Protein AF-A0A813IR83-F1 (afdb_monomer_lite)

InterPro domains:
  IPR021771 Triacylglycerol lipase, N-terminal [PF11815] (83-191)

Secondary structure (DSSP, 8-state):
-HHHHHHHHHHHHHHHHHHHHHHHHHHHHHHHHHHS-HHHHHHHHHHHHHHHHHHHHHHHHHHHHHHHHHHHHHHHHHHHHHHHHHHHHHHHHHT--SHHHHHHHHHHHHHHHTTHHHHH----TTS-HHHHHHHHHHHHHHHHTT-HHHHHHHHHHHHHS--TTTT-GGGTSS-SS---HHHHHHHHHHH-

pLDDT: mean 84.04, std 11.11, range [52.34, 95.94]

Foldseek 3Di:
DVVVVVVVVVVVVVVVVVVVVVVVVVVVVVVVCVVPVPVVVVVVVVVVVVVVVVVVVVVVVVVVVVVVVVVVVVVVVVVVVLVVVLVVLVVQLVPDPDPVSNQVSQVVNCVSVVVVVVQADQDDPQADSVVLVVLLVVLVVCVVVVPVVSLVVSVVVCVVPDNRRLPPPVQVVRGSDDGHPSSVSSVVSNVD

Sequence (192 aa):
MAATLATMRSAVLATLGSERLRRVLKLLLRRMFQIFAPDVFLRQLAALASMIALRQLLWYARRCLRSVFRSRLFLAVSLSDKARRKNELRDRRRRCTDYVSFQRVGEKLDKEEGLDQWKCDDDSPYFDGQRLRDRTQKYRDLMAAGDVEGCMYALRGELLRKHFGICNPALFDVCATGTKVVVEQYIATVCE

Organism: Polarella glacialis (NCBI:txid89957)

Structure (mmCIF, N/CA/C/O backbone):
data_AF-A0A813IR83-F1
#
_entry.id   AF-A0A813IR83-F1
#
loop_
_atom_site.group_PDB
_atom_site.id
_atom_site.type_symbol
_atom_site.label_atom_id
_atom_site.label_alt_id
_atom_site.label_comp_id
_atom_site.label_asym_id
_atom_site.label_entity_id
_atom_site.label_seq_id
_atom_site.pdbx_PDB_ins_code
_atom_site.Cartn_x
_atom_site.Cartn_y
_atom_site.Cartn_z
_atom_site.occupancy
_atom_site.B_iso_or_equiv
_atom_site.auth_seq_id
_atom_site.auth_comp_id
_atom_site.auth_asym_id
_atom_site.auth_atom_id
_atom_site.pdbx_PDB_model_num
ATOM 1 N N . MET A 1 1 ? 33.337 3.515 -120.856 1.00 52.34 1 MET A N 1
ATOM 2 C CA . MET A 1 1 ? 34.151 2.628 -119.985 1.00 52.34 1 MET A CA 1
ATOM 3 C C . MET A 1 1 ? 35.014 3.363 -118.945 1.00 52.34 1 MET A C 1
ATOM 5 O O . MET A 1 1 ? 35.505 2.706 -118.041 1.00 52.34 1 MET A O 1
ATOM 9 N N . ALA A 1 2 ? 35.184 4.695 -119.000 1.00 53.69 2 ALA A N 1
ATOM 10 C CA . ALA A 1 2 ? 36.021 5.425 -118.030 1.00 53.69 2 ALA A CA 1
ATOM 11 C C . ALA A 1 2 ? 35.316 5.748 -116.688 1.00 53.69 2 ALA A C 1
ATOM 13 O O . ALA A 1 2 ? 35.945 5.721 -115.634 1.00 53.69 2 ALA A O 1
ATOM 14 N N . ALA A 1 3 ? 33.999 5.993 -116.704 1.00 55.75 3 ALA A N 1
ATOM 15 C CA . ALA A 1 3 ? 33.227 6.366 -115.508 1.00 55.75 3 ALA A CA 1
ATOM 16 C C . ALA A 1 3 ? 33.026 5.212 -114.499 1.00 55.75 3 ALA A C 1
ATOM 18 O O . ALA A 1 3 ? 32.947 5.439 -113.291 1.00 55.75 3 ALA A O 1
ATOM 19 N N . THR A 1 4 ? 33.001 3.964 -114.976 1.00 56.81 4 THR A N 1
ATOM 20 C CA . THR A 1 4 ? 32.866 2.757 -114.142 1.00 56.81 4 THR A CA 1
ATOM 21 C C . THR A 1 4 ? 34.161 2.402 -113.403 1.00 56.81 4 THR A C 1
ATOM 23 O O . THR A 1 4 ? 34.119 1.918 -112.277 1.00 56.81 4 THR A O 1
ATOM 26 N N . LEU A 1 5 ? 35.329 2.706 -113.980 1.00 56.91 5 LEU A N 1
ATOM 27 C CA . LEU A 1 5 ? 36.627 2.482 -113.330 1.00 56.91 5 LEU A CA 1
ATOM 28 C C . LEU A 1 5 ? 36.902 3.486 -112.198 1.00 56.91 5 LEU A C 1
ATOM 30 O O . LEU A 1 5 ? 37.482 3.118 -111.178 1.00 56.91 5 LEU A O 1
ATOM 34 N N . ALA A 1 6 ? 36.458 4.739 -112.338 1.00 59.56 6 ALA A N 1
ATOM 35 C CA . ALA A 1 6 ? 36.634 5.767 -111.309 1.00 59.56 6 ALA A CA 1
ATOM 36 C C . ALA A 1 6 ? 35.770 5.510 -110.058 1.00 59.56 6 ALA A C 1
ATOM 38 O O . ALA A 1 6 ? 36.248 5.662 -108.933 1.00 59.56 6 ALA A O 1
ATOM 39 N N . THR A 1 7 ? 34.528 5.058 -110.252 1.00 60.22 7 THR A N 1
ATOM 40 C CA . THR A 1 7 ? 33.592 4.699 -109.170 1.00 60.22 7 THR A CA 1
ATOM 41 C C . THR A 1 7 ? 34.007 3.422 -108.438 1.00 60.22 7 THR A C 1
ATOM 43 O O . THR A 1 7 ? 33.916 3.349 -107.214 1.00 60.22 7 THR A O 1
ATOM 46 N N . MET A 1 8 ? 34.560 2.437 -109.148 1.00 55.97 8 MET A N 1
ATOM 47 C CA . MET A 1 8 ? 35.093 1.224 -108.521 1.00 55.97 8 MET A CA 1
ATOM 48 C C . MET A 1 8 ? 36.356 1.517 -107.689 1.00 55.97 8 MET A C 1
ATOM 50 O O . MET A 1 8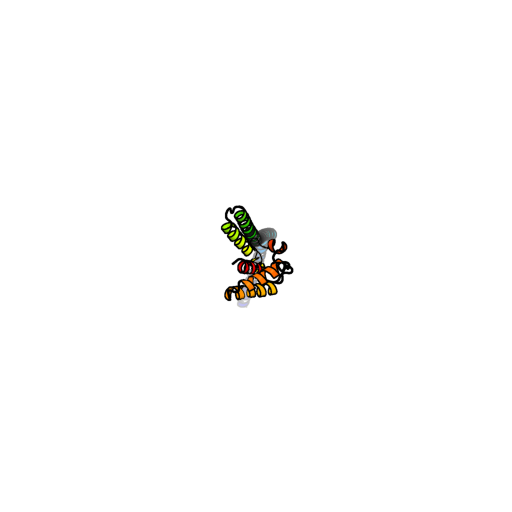 ? 36.539 0.969 -106.603 1.00 55.97 8 MET A O 1
ATOM 54 N N . ARG A 1 9 ? 37.207 2.443 -108.148 1.00 57.03 9 ARG A N 1
ATOM 55 C CA . ARG A 1 9 ? 38.440 2.840 -107.451 1.00 57.03 9 ARG A CA 1
ATOM 56 C C . ARG A 1 9 ? 38.167 3.655 -106.181 1.00 57.03 9 ARG A C 1
ATOM 58 O O . ARG A 1 9 ? 38.867 3.460 -105.188 1.00 57.03 9 ARG A O 1
ATOM 65 N N . SER A 1 10 ? 37.143 4.515 -106.172 1.00 58.81 10 SER A N 1
ATOM 66 C CA . SER A 1 10 ? 36.733 5.251 -104.965 1.00 58.81 10 SER A CA 1
ATOM 67 C C . SER A 1 10 ? 36.077 4.340 -103.919 1.00 58.81 10 SER A C 1
ATOM 69 O O . SER A 1 10 ? 36.375 4.473 -102.731 1.00 58.81 10 SER A O 1
ATOM 71 N N . ALA A 1 11 ? 35.278 3.355 -104.345 1.00 59.44 11 ALA A N 1
ATOM 72 C CA . ALA A 1 11 ? 34.691 2.352 -103.456 1.00 59.44 11 ALA A CA 1
ATOM 73 C C . ALA A 1 11 ? 35.761 1.471 -102.783 1.00 59.44 11 ALA A C 1
ATOM 75 O O . ALA A 1 11 ? 35.725 1.274 -101.570 1.00 59.44 11 ALA A O 1
ATOM 76 N N . VAL A 1 12 ? 36.767 1.018 -103.542 1.00 60.03 12 VAL A N 1
ATOM 77 C CA . VAL A 1 12 ? 37.885 0.207 -103.021 1.00 60.03 12 VAL A CA 1
ATOM 78 C C . VAL A 1 12 ? 38.759 0.998 -102.038 1.00 60.03 12 VAL A C 1
ATOM 80 O O . VAL A 1 12 ? 39.180 0.467 -101.007 1.00 60.03 12 VAL A O 1
ATOM 83 N N . LEU A 1 13 ? 39.008 2.285 -102.303 1.00 57.75 13 LEU A N 1
ATOM 84 C CA . LEU A 1 13 ? 39.754 3.155 -101.385 1.00 57.75 13 LEU A CA 1
ATOM 85 C C . LEU A 1 13 ? 38.990 3.403 -100.070 1.00 57.75 13 LEU A C 1
ATOM 87 O O . LEU A 1 13 ? 39.605 3.395 -99.000 1.00 57.75 13 LEU A O 1
ATOM 91 N N . ALA A 1 14 ? 37.660 3.538 -100.119 1.00 59.66 14 ALA A N 1
ATOM 92 C CA . ALA A 1 14 ? 36.816 3.682 -98.930 1.00 59.66 14 ALA A CA 1
ATOM 93 C C . ALA A 1 14 ? 36.776 2.398 -98.076 1.00 59.66 14 ALA A C 1
ATOM 95 O O . ALA A 1 14 ? 36.894 2.457 -96.846 1.00 59.66 14 ALA A O 1
ATOM 96 N N . THR A 1 15 ? 36.698 1.219 -98.708 1.00 60.44 15 THR A N 1
ATOM 97 C CA . THR A 1 15 ? 36.730 -0.065 -97.991 1.00 60.44 15 THR A CA 1
ATOM 98 C C . THR A 1 15 ? 38.094 -0.326 -97.348 1.00 60.44 15 THR A C 1
ATOM 100 O O . THR A 1 15 ? 38.142 -0.719 -96.179 1.00 60.44 15 THR A O 1
ATOM 103 N N . LEU A 1 16 ? 39.204 -0.020 -98.039 1.00 59.31 16 LEU A N 1
ATOM 104 C CA . LEU A 1 16 ? 40.563 -0.144 -97.487 1.00 59.31 16 LEU A CA 1
ATOM 105 C C . LEU A 1 16 ? 40.827 0.811 -96.308 1.00 59.31 16 LEU A C 1
ATOM 107 O O . LEU A 1 16 ? 41.521 0.435 -95.358 1.00 59.31 16 LEU A O 1
ATOM 111 N N . GLY A 1 17 ? 40.261 2.023 -96.336 1.00 67.19 17 GLY A N 1
ATOM 112 C CA . GLY A 1 17 ? 40.337 2.979 -95.227 1.00 67.19 17 GLY A CA 1
ATOM 113 C C . GLY A 1 17 ? 39.649 2.462 -93.959 1.00 67.19 17 GLY A C 1
ATOM 114 O O . GLY A 1 17 ? 40.235 2.499 -92.877 1.00 67.19 17 GLY A O 1
ATOM 115 N N . SER A 1 18 ? 38.449 1.887 -94.098 1.00 68.56 18 SER A N 1
ATOM 116 C CA . SER A 1 18 ? 37.678 1.326 -92.974 1.00 68.56 18 SER A CA 1
ATOM 117 C C . SER A 1 18 ? 38.349 0.109 -92.313 1.00 68.56 18 SER A C 1
ATOM 119 O O . SER A 1 18 ? 38.245 -0.102 -91.104 1.00 68.56 18 SER A O 1
ATOM 121 N N . GLU A 1 19 ? 39.056 -0.701 -93.103 1.00 73.12 19 GLU A N 1
ATOM 122 C CA . GLU A 1 19 ? 39.826 -1.870 -92.663 1.00 73.12 19 GLU A CA 1
ATOM 123 C C . GLU A 1 19 ? 41.073 -1.457 -91.870 1.00 73.12 19 GLU A C 1
ATOM 125 O O . GLU A 1 19 ? 41.326 -1.976 -90.778 1.00 73.12 19 GLU A O 1
ATO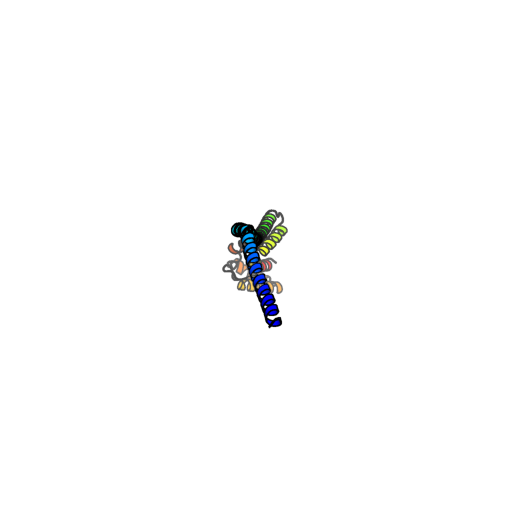M 130 N N . ARG A 1 20 ? 41.835 -0.477 -92.378 1.00 73.19 20 ARG A N 1
ATOM 131 C CA . ARG A 1 20 ? 43.007 0.072 -91.675 1.00 73.19 20 ARG A CA 1
ATOM 132 C C . ARG A 1 20 ? 42.613 0.757 -90.372 1.00 73.19 20 ARG A C 1
ATOM 134 O O . ARG A 1 20 ? 43.246 0.500 -89.350 1.00 73.19 20 ARG A O 1
ATOM 141 N N . LEU A 1 21 ? 41.546 1.558 -90.384 1.00 76.88 21 LEU A N 1
ATOM 142 C CA . LEU A 1 21 ? 41.062 2.252 -89.191 1.00 76.88 21 LEU A CA 1
ATOM 143 C C . LEU A 1 21 ? 40.641 1.255 -88.100 1.00 76.88 21 LEU A C 1
ATOM 145 O O . LEU A 1 21 ? 41.023 1.410 -86.944 1.00 76.88 21 LEU A O 1
ATOM 149 N N . ARG A 1 22 ? 39.950 0.167 -88.476 1.00 75.38 22 ARG A N 1
ATOM 150 C CA . ARG A 1 22 ? 39.589 -0.921 -87.551 1.00 75.38 22 ARG A CA 1
ATOM 151 C C . ARG A 1 22 ? 40.804 -1.639 -86.968 1.00 75.38 22 ARG A C 1
ATOM 153 O O . ARG A 1 22 ? 40.780 -1.987 -85.788 1.00 75.38 22 ARG A O 1
ATOM 160 N N . ARG A 1 23 ? 41.871 -1.857 -87.745 1.00 76.88 23 ARG A N 1
ATOM 161 C CA . ARG A 1 23 ? 43.114 -2.464 -87.229 1.00 76.88 23 ARG A CA 1
ATOM 162 C C . ARG A 1 23 ? 43.833 -1.542 -86.251 1.00 76.88 23 ARG A C 1
ATOM 164 O O . ARG A 1 23 ? 44.229 -2.003 -85.186 1.00 76.88 23 ARG A O 1
ATOM 171 N N . VAL A 1 24 ? 43.944 -0.253 -86.570 1.00 79.62 24 VAL A N 1
ATOM 172 C CA . VAL A 1 24 ? 44.559 0.743 -85.677 1.00 79.62 24 VAL A CA 1
ATOM 173 C C . VAL A 1 24 ? 43.749 0.886 -84.391 1.00 79.62 24 VAL A C 1
ATOM 175 O O . VAL A 1 24 ? 44.324 0.827 -83.310 1.00 79.62 24 VAL A O 1
ATOM 178 N N . LEU A 1 25 ? 42.419 0.961 -84.484 1.00 78.56 25 LEU A N 1
ATOM 179 C CA . LEU A 1 25 ? 41.535 1.025 -83.321 1.00 78.56 25 LEU A CA 1
ATOM 180 C C . LEU A 1 25 ? 41.696 -0.204 -82.414 1.00 78.56 25 LEU A C 1
ATOM 182 O O . LEU A 1 25 ? 41.825 -0.052 -81.205 1.00 78.56 25 LEU A O 1
ATOM 186 N N . LYS A 1 26 ? 41.753 -1.418 -82.981 1.00 77.06 26 LYS A N 1
ATOM 187 C CA . LYS A 1 26 ? 41.985 -2.656 -82.214 1.00 77.06 26 LYS A CA 1
ATOM 188 C C . LYS A 1 26 ? 43.361 -2.681 -81.546 1.00 77.06 26 LYS A C 1
ATOM 190 O O . LYS A 1 26 ? 43.471 -3.152 -80.418 1.00 77.06 26 LYS A O 1
ATOM 195 N N . LEU A 1 27 ? 44.402 -2.179 -82.212 1.00 77.88 27 LEU A N 1
ATOM 196 C CA . LEU A 1 27 ? 45.755 -2.092 -81.649 1.00 77.88 27 LEU A CA 1
ATOM 197 C C . LEU A 1 27 ? 45.843 -1.049 -80.529 1.00 77.88 27 LEU A C 1
ATOM 199 O O . LEU A 1 27 ? 46.453 -1.323 -79.496 1.00 77.88 27 LEU A O 1
ATOM 203 N N . LEU A 1 28 ? 45.198 0.106 -80.708 1.00 74.81 28 LEU A N 1
ATOM 204 C CA . LEU A 1 28 ? 45.084 1.141 -79.683 1.00 74.81 28 LEU A CA 1
ATOM 205 C C . LEU A 1 28 ? 44.281 0.641 -78.484 1.00 74.81 28 LEU A C 1
ATOM 207 O O . LEU A 1 28 ? 44.747 0.800 -77.362 1.00 74.81 28 LEU A O 1
ATOM 211 N N . LEU A 1 29 ? 43.151 -0.044 -78.703 1.00 74.38 29 LEU A N 1
ATOM 212 C CA . LEU A 1 29 ? 42.405 -0.706 -77.630 1.00 74.38 29 LEU A CA 1
ATOM 213 C C . LEU A 1 29 ? 43.297 -1.708 -76.895 1.00 74.38 29 LEU A C 1
ATOM 215 O O . LEU A 1 29 ? 43.411 -1.645 -75.679 1.00 74.38 29 LEU A O 1
ATOM 219 N N . ARG A 1 30 ? 43.976 -2.606 -77.615 1.00 71.56 30 ARG A N 1
ATOM 220 C CA . ARG A 1 30 ? 44.802 -3.657 -77.004 1.00 71.56 30 ARG A CA 1
ATOM 221 C C . ARG A 1 30 ? 45.959 -3.086 -76.182 1.00 71.56 30 ARG A C 1
ATOM 223 O O . ARG A 1 30 ? 46.230 -3.596 -75.100 1.00 71.56 30 ARG A O 1
ATOM 230 N N . ARG A 1 31 ? 46.601 -2.010 -76.655 1.00 68.31 31 ARG A N 1
ATOM 231 C CA . ARG A 1 31 ? 47.619 -1.287 -75.877 1.00 68.31 31 ARG A CA 1
ATOM 232 C C . ARG A 1 31 ? 47.023 -0.525 -74.696 1.00 68.31 31 ARG A C 1
ATOM 234 O O . ARG A 1 31 ? 47.625 -0.539 -73.629 1.00 68.31 31 ARG A O 1
ATOM 241 N N . MET A 1 32 ? 45.850 0.088 -74.850 1.00 66.25 32 MET A N 1
ATOM 242 C CA . MET A 1 32 ? 45.164 0.785 -73.760 1.00 66.25 32 MET A CA 1
ATOM 243 C C . MET A 1 32 ? 44.785 -0.191 -72.635 1.00 66.25 32 MET A C 1
ATOM 245 O O . MET A 1 32 ? 45.080 0.084 -71.479 1.00 66.25 32 MET A O 1
ATOM 249 N N . PHE A 1 33 ? 44.259 -1.374 -72.973 1.00 64.69 33 PHE A N 1
ATOM 250 C CA . PHE A 1 33 ? 43.957 -2.453 -72.022 1.00 64.69 33 PHE A CA 1
ATOM 251 C C . PHE A 1 33 ? 45.208 -3.068 -71.362 1.00 64.69 33 PHE A C 1
ATOM 253 O O . PHE A 1 33 ? 45.106 -3.585 -70.256 1.00 64.69 33 PHE A O 1
ATOM 260 N N . GLN A 1 34 ? 46.386 -3.017 -72.000 1.00 64.56 34 GLN A N 1
ATOM 261 C CA . GLN A 1 34 ? 47.651 -3.460 -71.386 1.00 64.56 34 GLN A CA 1
ATOM 262 C C . GLN A 1 34 ? 48.264 -2.421 -70.438 1.00 64.56 34 GLN A C 1
ATOM 264 O O . GLN A 1 34 ? 48.839 -2.801 -69.423 1.00 64.56 34 GLN A O 1
ATOM 269 N N . ILE A 1 35 ? 48.158 -1.126 -70.755 1.00 65.69 35 ILE A N 1
ATOM 270 C CA . ILE A 1 35 ? 48.614 -0.035 -69.873 1.00 65.69 35 ILE A CA 1
ATOM 271 C C . ILE A 1 35 ? 47.688 0.071 -68.657 1.00 65.69 35 ILE A C 1
ATOM 273 O O . ILE A 1 35 ? 48.135 0.268 -67.529 1.00 65.69 35 ILE A O 1
ATOM 277 N N . PHE A 1 36 ? 46.388 -0.103 -68.887 1.00 61.56 36 PHE A N 1
ATOM 278 C CA . PHE A 1 36 ? 45.356 -0.087 -67.866 1.00 61.56 36 PHE A CA 1
ATOM 279 C C . PHE A 1 36 ? 45.211 -1.486 -67.262 1.00 61.56 36 PHE A C 1
ATOM 281 O O . PHE A 1 36 ? 44.204 -2.135 -67.504 1.00 61.56 36 PHE A O 1
ATOM 288 N N . ALA A 1 37 ? 46.235 -1.970 -66.542 1.00 67.94 37 ALA A N 1
ATOM 289 C CA . ALA A 1 37 ? 46.273 -3.290 -65.899 1.00 67.94 37 ALA A CA 1
ATOM 290 C C . ALA A 1 37 ? 44.983 -3.549 -65.083 1.00 67.94 37 ALA A C 1
ATOM 292 O O . ALA A 1 37 ? 44.881 -3.126 -63.923 1.00 67.94 37 ALA A O 1
ATOM 293 N N . PRO A 1 38 ? 43.974 -4.213 -65.678 1.00 71.81 38 PRO A N 1
ATOM 294 C CA . PRO A 1 38 ? 42.595 -4.076 -65.221 1.00 71.81 38 PRO A CA 1
ATOM 295 C C . PRO A 1 38 ? 42.387 -4.830 -63.909 1.00 71.81 38 PRO A C 1
ATOM 297 O O . PRO A 1 38 ? 41.636 -4.384 -63.045 1.00 71.81 38 PRO A O 1
ATOM 300 N N . ASP A 1 39 ? 43.136 -5.912 -63.708 1.00 71.00 39 ASP A N 1
ATOM 301 C CA . ASP A 1 39 ? 43.057 -6.747 -62.513 1.00 71.00 39 ASP A CA 1
ATOM 302 C C . ASP A 1 39 ? 43.530 -6.018 -61.253 1.00 71.00 39 ASP A C 1
ATOM 304 O O . ASP A 1 39 ? 42.943 -6.177 -60.182 1.00 71.00 39 ASP A O 1
ATOM 308 N N . VAL A 1 40 ? 44.576 -5.191 -61.361 1.00 75.56 40 VAL A N 1
ATOM 309 C CA . VAL A 1 40 ? 45.107 -4.434 -60.215 1.00 75.56 40 VAL A CA 1
ATOM 310 C C . VAL A 1 40 ? 44.135 -3.321 -59.834 1.00 75.56 40 VAL A C 1
ATOM 312 O O . VAL A 1 40 ? 43.825 -3.144 -58.655 1.00 75.56 40 VAL A O 1
ATOM 315 N N . PHE A 1 41 ? 43.593 -2.625 -60.832 1.00 81.50 41 PHE A N 1
ATOM 316 C CA . PHE A 1 41 ? 42.616 -1.561 -60.633 1.00 81.50 41 PHE A CA 1
ATOM 317 C C . PHE A 1 41 ? 41.298 -2.086 -60.037 1.00 81.50 41 PHE A C 1
ATOM 319 O O . PHE A 1 41 ? 40.780 -1.521 -59.074 1.00 81.50 41 PHE A O 1
ATOM 326 N N . LEU A 1 42 ? 40.788 -3.218 -60.534 1.00 81.00 42 LEU A N 1
ATOM 327 C CA . LEU A 1 42 ? 39.574 -3.853 -60.011 1.00 81.00 42 LEU A CA 1
ATOM 328 C C . LEU A 1 42 ? 39.748 -4.341 -58.566 1.00 81.00 42 LEU A C 1
ATOM 330 O O . LEU A 1 42 ? 38.842 -4.158 -57.754 1.00 81.00 42 LEU A O 1
ATOM 334 N N . ARG A 1 43 ? 40.917 -4.896 -58.207 1.00 81.00 43 ARG A N 1
ATOM 335 C CA . ARG A 1 43 ? 41.232 -5.275 -56.814 1.00 81.00 43 ARG A CA 1
ATOM 336 C C . ARG A 1 43 ? 41.250 -4.063 -55.882 1.00 81.00 43 ARG A C 1
ATOM 338 O O . ARG A 1 43 ? 40.724 -4.147 -54.774 1.00 81.00 43 ARG A O 1
ATOM 345 N N . GLN A 1 44 ? 41.810 -2.939 -56.329 1.00 85.75 44 GLN A N 1
ATOM 346 C CA . GLN A 1 44 ? 41.833 -1.694 -55.554 1.00 85.75 44 GLN A CA 1
ATOM 347 C C . GLN A 1 44 ? 40.428 -1.100 -55.375 1.00 85.75 44 GLN A C 1
ATOM 349 O O . GLN A 1 44 ? 40.059 -0.732 -54.260 1.00 85.75 44 GLN A O 1
ATOM 354 N N . LEU A 1 45 ? 39.607 -1.070 -56.430 1.00 88.31 45 LEU A N 1
ATOM 355 C CA . LEU A 1 45 ? 38.214 -0.620 -56.337 1.00 88.31 45 LEU A CA 1
ATOM 356 C C . LEU A 1 45 ? 37.372 -1.518 -55.424 1.00 88.31 45 LEU A C 1
ATOM 358 O O . LEU A 1 45 ? 36.608 -1.009 -54.605 1.00 88.31 45 LEU A O 1
ATOM 362 N N . ALA A 1 46 ? 37.541 -2.839 -55.514 1.00 85.75 46 ALA A N 1
ATOM 363 C CA . ALA A 1 46 ? 36.855 -3.790 -54.646 1.00 85.75 46 ALA A CA 1
ATOM 364 C C . ALA A 1 46 ? 37.260 -3.621 -53.171 1.00 85.75 46 ALA A C 1
ATOM 366 O O . ALA A 1 46 ? 36.399 -3.676 -52.293 1.00 85.75 46 ALA A O 1
ATOM 367 N N . ALA A 1 47 ? 38.541 -3.354 -52.891 1.00 88.56 47 ALA A N 1
ATOM 368 C CA . ALA A 1 47 ? 39.027 -3.071 -51.540 1.00 88.56 47 ALA A CA 1
ATOM 369 C C . ALA A 1 47 ? 38.463 -1.755 -50.969 1.00 88.56 47 ALA A C 1
ATOM 371 O O . ALA A 1 47 ? 38.115 -1.680 -49.792 1.00 88.56 47 ALA A O 1
ATOM 372 N N . LEU A 1 48 ? 38.316 -0.713 -51.793 1.00 89.81 48 LEU A N 1
ATOM 373 C CA . LEU A 1 48 ? 37.681 0.539 -51.369 1.00 89.81 48 LEU A CA 1
ATOM 374 C C . LEU A 1 48 ? 36.177 0.358 -51.133 1.00 89.81 48 LEU A C 1
ATOM 376 O O . LEU A 1 48 ? 35.650 0.825 -50.123 1.00 89.81 48 LEU A O 1
ATOM 380 N N . ALA A 1 49 ? 35.491 -0.364 -52.022 1.00 90.25 49 ALA A N 1
ATOM 381 C CA . ALA A 1 49 ? 34.074 -0.678 -51.874 1.00 90.25 49 ALA A CA 1
ATOM 382 C C . ALA A 1 49 ? 33.807 -1.512 -50.611 1.00 90.25 49 ALA A C 1
ATOM 384 O O . ALA A 1 49 ? 32.866 -1.219 -49.869 1.00 90.25 49 ALA A O 1
ATOM 385 N N . SER A 1 50 ? 34.662 -2.497 -50.314 1.00 92.62 50 SER A N 1
ATOM 386 C CA . SER A 1 50 ? 34.550 -3.312 -49.103 1.00 92.62 50 SER A CA 1
ATOM 387 C C . SER A 1 50 ? 34.817 -2.499 -47.833 1.00 92.62 50 SER A C 1
ATOM 389 O O . SER A 1 50 ? 34.072 -2.639 -46.863 1.00 92.62 50 SER A O 1
ATOM 391 N N . MET A 1 51 ? 35.786 -1.574 -47.843 1.00 91.69 51 MET A N 1
ATOM 392 C CA . MET A 1 51 ? 36.012 -0.653 -46.722 1.00 91.69 51 MET A CA 1
ATOM 393 C C . MET A 1 51 ? 34.828 0.294 -46.484 1.00 91.69 51 MET A C 1
ATOM 395 O O . MET A 1 51 ? 34.442 0.525 -45.335 1.00 91.69 51 MET A O 1
ATOM 399 N N . ILE A 1 52 ? 34.216 0.824 -47.547 1.00 91.19 52 ILE A N 1
ATOM 400 C CA . ILE A 1 52 ? 33.030 1.686 -47.437 1.00 91.19 52 ILE A CA 1
ATOM 401 C C . ILE A 1 52 ? 31.846 0.888 -46.878 1.00 91.19 52 ILE A C 1
ATOM 403 O O . ILE A 1 52 ? 31.186 1.356 -45.948 1.00 91.19 52 ILE A O 1
ATOM 407 N N . ALA A 1 53 ? 31.610 -0.327 -47.381 1.00 91.81 53 ALA A N 1
ATOM 408 C CA . ALA A 1 53 ? 30.552 -1.208 -46.893 1.00 91.81 53 ALA A CA 1
ATOM 409 C C . ALA A 1 53 ? 30.753 -1.582 -45.416 1.00 91.81 53 ALA A C 1
ATOM 411 O O . ALA A 1 53 ? 29.817 -1.478 -44.622 1.00 91.81 53 ALA A O 1
ATOM 412 N N . LEU A 1 54 ? 31.984 -1.920 -45.016 1.00 94.62 54 LEU A N 1
ATOM 413 C CA . LEU A 1 54 ? 32.334 -2.211 -43.626 1.00 94.62 54 LEU A CA 1
ATOM 414 C C . LEU A 1 54 ? 32.079 -1.002 -42.719 1.00 94.62 54 LEU A C 1
ATOM 416 O O . LEU A 1 54 ? 31.497 -1.144 -41.644 1.00 94.62 54 LEU A O 1
ATOM 420 N N . ARG A 1 55 ? 32.457 0.206 -43.155 1.00 92.31 55 ARG A N 1
ATOM 421 C CA . ARG A 1 55 ? 32.207 1.439 -42.396 1.00 92.31 55 ARG A CA 1
ATOM 422 C C . ARG A 1 55 ? 30.713 1.688 -42.189 1.00 92.31 55 ARG A C 1
ATOM 424 O O . ARG A 1 55 ? 30.313 2.056 -41.085 1.00 92.31 55 ARG A O 1
ATOM 431 N N . GLN A 1 56 ? 29.896 1.472 -43.220 1.00 90.50 56 GLN A N 1
ATOM 432 C CA . GLN A 1 56 ? 28.440 1.615 -43.129 1.00 90.50 56 GLN A CA 1
ATOM 433 C C . GLN A 1 56 ? 27.847 0.573 -42.182 1.00 90.50 56 GLN A C 1
ATOM 435 O O . GLN A 1 56 ? 27.069 0.926 -41.297 1.00 90.50 56 GLN A O 1
ATOM 440 N N . LEU A 1 57 ? 28.278 -0.685 -42.292 1.00 93.69 57 LEU A N 1
ATOM 441 C CA . LEU A 1 57 ? 27.856 -1.757 -41.395 1.00 93.69 57 LEU A CA 1
ATOM 442 C C . LEU A 1 57 ? 28.193 -1.424 -39.934 1.00 93.69 57 LEU A C 1
ATOM 444 O O . LEU A 1 57 ? 27.339 -1.537 -39.059 1.00 93.69 57 LEU A O 1
ATOM 448 N N . LEU A 1 58 ? 29.409 -0.936 -39.673 1.00 92.75 58 LEU A N 1
ATOM 449 C CA . LEU A 1 58 ? 29.839 -0.503 -38.344 1.00 92.75 58 LEU A CA 1
ATOM 450 C C . LEU A 1 58 ? 29.038 0.702 -37.836 1.00 92.75 58 LEU A C 1
ATOM 452 O O . LEU A 1 58 ? 28.736 0.769 -36.645 1.00 92.75 58 LEU A O 1
ATOM 456 N N . TRP A 1 59 ? 28.672 1.650 -38.704 1.00 92.25 59 TRP A N 1
ATOM 457 C CA . TRP A 1 59 ? 27.813 2.777 -38.333 1.00 92.25 59 TRP A CA 1
ATOM 458 C C . TRP A 1 59 ? 26.411 2.306 -37.937 1.00 92.25 59 TRP A C 1
ATOM 460 O O . TRP A 1 59 ? 25.920 2.690 -36.873 1.00 92.25 59 TRP A O 1
ATOM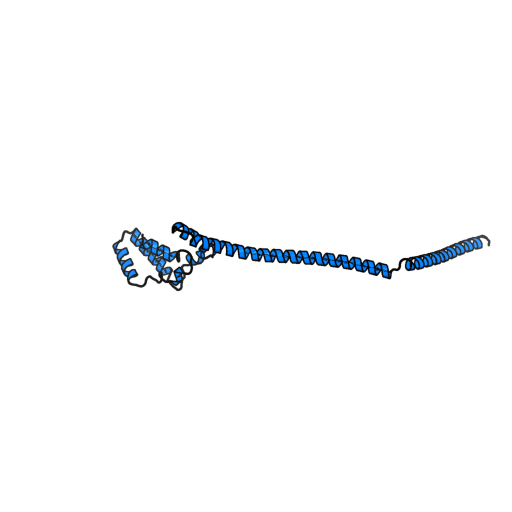 470 N N . TYR A 1 60 ? 25.800 1.422 -38.732 1.00 90.56 60 TYR A N 1
ATOM 471 C CA . TYR A 1 60 ? 24.499 0.830 -38.416 1.00 90.56 60 TYR A CA 1
ATOM 472 C C . TYR A 1 60 ? 24.554 -0.003 -37.131 1.00 90.56 60 TYR A C 1
ATOM 474 O O . TYR A 1 60 ? 23.722 0.193 -36.245 1.00 90.56 60 TYR A O 1
ATOM 482 N N . ALA A 1 61 ? 25.577 -0.846 -36.965 1.00 89.06 61 ALA A N 1
ATOM 483 C CA . ALA A 1 61 ? 25.782 -1.640 -35.757 1.00 89.06 61 ALA A CA 1
ATOM 484 C C . ALA A 1 61 ? 25.941 -0.750 -34.515 1.00 89.06 61 ALA A C 1
ATOM 486 O O . ALA A 1 61 ? 25.262 -0.966 -33.513 1.00 89.06 61 ALA A O 1
ATOM 487 N N . ARG A 1 62 ? 26.764 0.307 -34.585 1.00 89.75 62 ARG A N 1
ATOM 488 C CA . ARG A 1 62 ? 26.927 1.283 -33.492 1.00 89.75 62 ARG A CA 1
ATOM 489 C C . ARG A 1 62 ? 25.632 2.031 -33.191 1.00 89.75 62 ARG A C 1
ATOM 491 O O . ARG A 1 62 ? 25.339 2.276 -32.023 1.00 89.75 62 ARG A O 1
ATOM 498 N N . ARG A 1 63 ? 24.843 2.386 -34.209 1.00 87.00 63 ARG A N 1
ATOM 499 C CA . ARG A 1 63 ? 23.545 3.059 -34.043 1.00 87.00 63 ARG A CA 1
ATOM 500 C C . ARG A 1 63 ? 22.531 2.156 -33.341 1.00 87.00 63 ARG A C 1
ATOM 502 O O . ARG A 1 63 ? 21.904 2.600 -32.381 1.00 87.00 63 ARG A O 1
ATOM 509 N N . CYS A 1 64 ? 22.414 0.899 -33.767 1.00 86.25 64 CYS A N 1
ATOM 510 C CA . CYS A 1 64 ? 21.563 -0.098 -33.118 1.00 86.25 64 CYS A CA 1
ATOM 511 C C . CYS A 1 64 ? 22.024 -0.372 -31.687 1.00 86.25 64 CYS A C 1
ATOM 513 O O . CYS A 1 64 ? 21.214 -0.299 -30.767 1.00 86.25 64 CYS A O 1
ATOM 515 N N . LEU A 1 65 ? 23.325 -0.587 -31.477 1.00 86.50 65 LEU A N 1
ATOM 516 C CA . LEU A 1 65 ? 23.884 -0.829 -30.151 1.00 86.50 65 LEU A CA 1
ATOM 517 C C . LEU A 1 65 ? 23.612 0.353 -29.215 1.00 86.50 65 LEU A C 1
ATOM 519 O O . LEU A 1 65 ? 23.148 0.152 -28.099 1.00 86.50 65 LEU A O 1
ATOM 523 N N . ARG A 1 66 ? 23.804 1.594 -29.682 1.00 83.50 66 ARG A N 1
ATOM 524 C CA . ARG A 1 66 ? 23.524 2.807 -28.900 1.00 83.50 66 ARG A CA 1
ATOM 525 C C . ARG A 1 66 ? 22.035 2.980 -28.600 1.00 83.50 66 ARG A C 1
ATOM 527 O O . ARG A 1 66 ? 21.693 3.421 -27.508 1.00 83.50 66 ARG A O 1
ATOM 534 N N . SER A 1 67 ? 21.153 2.637 -29.538 1.00 79.56 67 SER A N 1
ATOM 535 C CA . SER A 1 67 ? 19.699 2.712 -29.352 1.00 79.56 67 SER A CA 1
ATOM 536 C C . SER A 1 67 ? 19.199 1.667 -28.352 1.00 79.56 67 SER A C 1
ATOM 538 O O . SER A 1 67 ? 18.512 2.022 -27.393 1.00 79.56 67 SER A O 1
ATOM 540 N N . VAL A 1 68 ? 19.621 0.409 -28.503 1.00 81.06 68 VAL A N 1
ATOM 541 C CA . VAL A 1 68 ? 19.276 -0.672 -27.571 1.00 81.06 68 VAL A CA 1
ATOM 542 C C . VAL A 1 68 ? 19.869 -0.388 -26.194 1.00 81.06 68 VAL A C 1
ATOM 544 O O . VAL A 1 68 ? 19.152 -0.471 -25.200 1.00 81.06 68 VAL A O 1
ATOM 547 N N . PHE A 1 69 ? 21.131 0.042 -26.118 1.00 82.81 69 PHE A N 1
ATOM 548 C CA . PHE A 1 69 ? 21.769 0.415 -24.856 1.00 82.81 69 PHE A CA 1
ATOM 549 C C . PHE A 1 69 ? 21.039 1.571 -24.171 1.00 82.81 69 PHE A C 1
ATOM 551 O O . PHE A 1 69 ? 20.753 1.481 -22.985 1.00 82.81 69 PHE A O 1
ATOM 558 N N . ARG A 1 70 ? 20.646 2.617 -24.911 1.00 77.19 70 ARG A N 1
ATOM 559 C CA . ARG A 1 70 ? 19.863 3.733 -24.361 1.00 77.19 70 ARG A CA 1
ATOM 560 C C . ARG A 1 70 ? 18.493 3.279 -23.855 1.00 77.19 70 ARG A C 1
ATOM 562 O O . ARG A 1 70 ? 18.080 3.729 -22.795 1.00 77.19 70 ARG A O 1
ATOM 569 N N . SER A 1 71 ? 17.806 2.391 -24.575 1.00 74.19 71 SER A N 1
ATOM 570 C CA . SER A 1 71 ? 16.494 1.877 -24.154 1.00 74.19 71 SER A CA 1
ATOM 571 C C . SER A 1 71 ? 16.583 1.001 -22.896 1.00 74.19 71 SER A C 1
ATOM 573 O O . SER A 1 71 ? 15.811 1.186 -21.959 1.00 74.19 71 SER A O 1
ATOM 575 N N . ARG A 1 72 ? 17.585 0.114 -22.824 1.00 77.06 72 ARG A N 1
ATOM 576 C CA . ARG A 1 72 ? 17.853 -0.722 -21.646 1.00 77.06 72 ARG A CA 1
ATOM 577 C C . ARG A 1 72 ? 18.322 0.108 -20.455 1.00 77.06 72 ARG A C 1
ATOM 579 O O . ARG A 1 72 ? 17.860 -0.128 -19.346 1.00 77.06 72 ARG A O 1
ATOM 586 N N . LEU A 1 73 ? 19.181 1.102 -20.687 1.00 80.12 73 LEU A N 1
ATOM 587 C CA . LEU A 1 73 ? 19.624 2.041 -19.659 1.00 80.12 73 LEU A CA 1
ATOM 588 C C . LEU A 1 73 ? 18.444 2.855 -19.120 1.00 80.12 73 LEU A C 1
ATOM 590 O O . LEU A 1 73 ? 18.322 3.001 -17.914 1.00 80.12 73 LEU A O 1
ATOM 594 N N . PHE A 1 74 ? 17.546 3.331 -19.986 1.00 74.56 74 PHE A N 1
ATOM 595 C CA . PHE A 1 74 ? 16.342 4.050 -19.566 1.00 74.56 74 PHE A CA 1
ATOM 596 C C . PHE A 1 74 ? 15.434 3.183 -18.687 1.00 74.56 74 PHE A C 1
ATOM 598 O O . PHE A 1 74 ? 15.014 3.626 -17.620 1.00 74.56 74 PHE A O 1
ATOM 605 N N . LEU A 1 75 ? 15.186 1.930 -19.085 1.00 72.75 75 LEU A N 1
ATOM 606 C CA . LEU A 1 75 ? 14.397 1.000 -18.277 1.00 72.75 75 LEU A CA 1
ATOM 607 C C . LEU A 1 75 ? 15.067 0.741 -16.914 1.00 72.75 75 LEU A C 1
ATOM 609 O O . LEU A 1 75 ? 14.410 0.839 -15.880 1.00 72.75 75 LEU A O 1
ATOM 613 N N . ALA A 1 76 ? 16.380 0.492 -16.903 1.00 77.25 76 ALA A N 1
ATOM 614 C CA . ALA A 1 76 ? 17.149 0.254 -15.681 1.00 77.25 76 ALA A CA 1
ATOM 615 C C . ALA A 1 76 ? 17.147 1.469 -14.734 1.00 77.25 76 ALA A C 1
ATOM 617 O O . ALA A 1 76 ? 16.909 1.315 -13.537 1.00 77.25 76 ALA A O 1
ATOM 618 N N . VAL A 1 77 ? 17.343 2.680 -15.267 1.00 77.25 77 VAL A N 1
ATOM 619 C CA . VAL A 1 77 ? 17.285 3.929 -14.491 1.00 77.25 77 VAL A CA 1
ATOM 620 C C . VAL A 1 77 ? 15.880 4.149 -13.931 1.00 77.25 77 VAL A C 1
ATOM 622 O O . VAL A 1 77 ? 15.749 4.442 -12.750 1.00 77.25 77 VAL A O 1
ATOM 625 N N . SER A 1 78 ? 14.823 3.904 -14.712 1.00 76.69 78 SER A N 1
ATOM 626 C CA . SER A 1 78 ? 13.443 4.090 -14.240 1.00 76.69 78 SER A CA 1
ATOM 627 C C . SER A 1 78 ? 13.057 3.162 -13.077 1.00 76.69 78 SER A C 1
ATOM 629 O O . SER A 1 78 ? 12.349 3.577 -12.157 1.00 76.69 78 SER A O 1
ATOM 631 N N . LEU A 1 79 ? 13.549 1.916 -13.080 1.00 75.94 79 LEU A N 1
ATOM 632 C CA . LEU A 1 79 ? 13.373 0.979 -11.967 1.00 75.94 79 LEU A CA 1
ATOM 633 C C . LEU A 1 79 ? 14.167 1.434 -10.737 1.00 75.94 79 LEU A C 1
ATOM 635 O O . LEU A 1 79 ? 13.649 1.402 -9.618 1.00 75.94 79 LEU A O 1
ATOM 639 N N . SER A 1 80 ? 15.391 1.923 -10.952 1.00 84.00 80 SER A N 1
ATOM 640 C CA . SER A 1 80 ? 16.226 2.497 -9.895 1.00 84.00 80 SER A CA 1
ATOM 641 C C . SER A 1 80 ? 15.601 3.749 -9.276 1.00 84.00 80 SER A C 1
ATOM 643 O O . SER A 1 80 ? 15.681 3.926 -8.063 1.00 84.00 80 SER A O 1
ATOM 645 N N . ASP A 1 81 ? 14.956 4.607 -10.067 1.00 85.25 81 ASP A N 1
ATOM 646 C CA . ASP A 1 81 ? 14.330 5.839 -9.582 1.00 85.25 81 ASP A CA 1
ATOM 647 C C . ASP A 1 81 ? 13.139 5.545 -8.667 1.00 85.25 81 ASP A C 1
ATOM 649 O O . ASP A 1 81 ? 13.016 6.152 -7.602 1.00 85.25 81 ASP A O 1
ATOM 653 N N . LYS A 1 82 ? 12.288 4.573 -9.029 1.00 85.06 82 LYS A N 1
ATOM 654 C CA . LYS A 1 82 ? 11.186 4.118 -8.162 1.00 85.06 82 LYS A CA 1
ATOM 655 C C . LYS A 1 82 ? 11.711 3.544 -6.845 1.00 85.06 82 LYS A C 1
ATOM 657 O O . LYS A 1 82 ? 11.236 3.922 -5.775 1.00 85.06 82 LYS A O 1
ATOM 662 N N . ALA A 1 83 ? 12.727 2.681 -6.912 1.00 86.88 83 ALA A N 1
ATOM 663 C CA . ALA A 1 83 ? 13.357 2.110 -5.724 1.00 86.88 83 ALA A CA 1
ATOM 664 C C . ALA A 1 83 ? 13.989 3.193 -4.829 1.00 86.88 83 ALA A C 1
ATOM 666 O O . ALA A 1 83 ? 13.825 3.160 -3.609 1.00 86.88 83 ALA A O 1
ATOM 667 N N . ARG A 1 84 ? 14.648 4.192 -5.431 1.00 88.56 84 ARG A N 1
ATOM 668 C CA . ARG A 1 84 ? 15.258 5.322 -4.720 1.00 88.56 84 ARG A CA 1
ATOM 669 C C . ARG A 1 84 ? 14.217 6.176 -4.004 1.00 88.56 84 ARG A C 1
ATOM 671 O O . ARG A 1 84 ? 14.400 6.453 -2.824 1.00 88.56 84 ARG A O 1
ATOM 678 N N . ARG A 1 85 ? 13.118 6.541 -4.675 1.00 89.94 85 ARG A N 1
ATOM 679 C CA . ARG A 1 85 ? 12.009 7.310 -4.073 1.00 89.94 85 ARG A CA 1
ATOM 680 C C . ARG A 1 85 ? 11.410 6.585 -2.871 1.00 89.94 85 ARG A C 1
ATOM 682 O O . ARG A 1 85 ? 11.228 7.179 -1.812 1.00 89.94 85 ARG A O 1
ATOM 689 N N . LYS A 1 86 ? 11.168 5.279 -3.010 1.00 90.69 86 LYS A N 1
ATOM 690 C CA . LYS A 1 86 ? 10.676 4.429 -1.922 1.00 90.69 86 LYS A CA 1
ATOM 691 C C . LYS A 1 86 ? 11.651 4.388 -0.744 1.00 90.69 86 LYS A C 1
ATOM 693 O O . LYS A 1 86 ? 11.229 4.528 0.403 1.00 90.69 86 LYS A O 1
ATOM 698 N N . ASN A 1 87 ? 12.949 4.229 -1.006 1.00 91.81 87 ASN A N 1
ATOM 699 C CA . ASN A 1 87 ? 13.950 4.230 0.058 1.00 91.81 87 ASN A CA 1
ATOM 700 C C . ASN A 1 87 ? 14.049 5.595 0.754 1.00 91.81 87 ASN A C 1
ATOM 702 O O . ASN A 1 87 ? 14.094 5.659 1.977 1.00 91.81 87 ASN A O 1
ATOM 706 N N . GLU A 1 88 ? 13.989 6.688 -0.006 1.00 93.81 88 GLU A N 1
ATOM 707 C CA . GLU A 1 88 ? 13.993 8.049 0.532 1.00 93.81 88 GLU A CA 1
ATOM 708 C C . GLU A 1 88 ? 12.799 8.307 1.463 1.00 93.81 88 GLU A C 1
ATOM 710 O O . GLU A 1 88 ? 12.973 8.871 2.545 1.00 93.81 88 GLU A O 1
ATOM 715 N N . LEU A 1 89 ? 11.595 7.855 1.090 1.00 94.00 89 LEU A N 1
ATOM 716 C CA . LEU A 1 89 ? 10.408 7.945 1.946 1.00 94.00 89 LEU A CA 1
ATOM 717 C C . LEU A 1 89 ? 10.566 7.121 3.230 1.00 94.00 89 LEU A C 1
ATOM 719 O O . LEU A 1 89 ? 10.232 7.610 4.310 1.00 94.00 89 LEU A O 1
ATOM 723 N N . ARG A 1 90 ? 11.125 5.907 3.140 1.00 93.62 90 ARG A N 1
ATOM 724 C CA . ARG A 1 90 ? 11.415 5.058 4.310 1.00 93.62 90 ARG A CA 1
ATOM 725 C C . ARG A 1 90 ? 12.411 5.723 5.258 1.00 93.62 90 ARG A C 1
ATOM 727 O O . ARG A 1 90 ? 12.164 5.771 6.462 1.00 93.62 90 ARG A O 1
ATOM 734 N N . ASP A 1 91 ? 13.488 6.289 4.723 1.00 94.75 91 ASP A N 1
ATOM 735 C CA . ASP A 1 91 ? 14.495 7.005 5.507 1.00 94.75 91 ASP A CA 1
ATOM 736 C C . ASP A 1 91 ? 13.919 8.273 6.139 1.00 94.75 91 ASP A C 1
ATOM 738 O O . ASP A 1 91 ? 14.167 8.565 7.309 1.00 94.75 91 ASP A O 1
ATOM 742 N N . ARG A 1 92 ? 13.104 9.023 5.389 1.00 94.44 92 ARG A N 1
ATOM 743 C CA . ARG A 1 92 ? 12.412 10.206 5.903 1.00 94.44 92 ARG A CA 1
ATOM 744 C C . ARG A 1 92 ? 11.481 9.842 7.053 1.00 94.44 92 ARG A C 1
ATOM 746 O O . ARG A 1 92 ? 11.506 10.534 8.063 1.00 94.44 92 ARG A O 1
ATOM 753 N N . ARG A 1 93 ? 10.723 8.750 6.928 1.00 93.19 93 ARG A N 1
ATOM 754 C CA . ARG A 1 93 ? 9.821 8.272 7.981 1.00 93.19 93 ARG A CA 1
ATOM 755 C C . ARG A 1 93 ? 10.570 7.911 9.261 1.00 93.19 93 ARG A C 1
ATOM 757 O O . ARG A 1 93 ? 10.107 8.248 10.340 1.00 93.19 93 ARG A O 1
ATOM 764 N N . ARG A 1 94 ? 11.741 7.271 9.146 1.00 93.38 94 ARG A N 1
ATOM 765 C CA . ARG A 1 94 ? 12.603 6.926 10.295 1.00 93.38 94 ARG A CA 1
ATOM 766 C C . ARG A 1 94 ? 13.152 8.150 11.029 1.00 93.38 94 ARG A C 1
ATOM 768 O O . ARG A 1 94 ? 13.442 8.055 12.213 1.00 93.38 94 ARG A O 1
ATOM 775 N N . ARG A 1 95 ? 13.316 9.276 10.330 1.00 94.88 95 ARG A N 1
ATOM 776 C CA . ARG A 1 95 ? 13.817 10.539 10.897 1.00 94.88 95 ARG A CA 1
ATOM 777 C C . ARG A 1 95 ? 12.721 11.434 11.484 1.00 94.88 95 ARG A C 1
ATOM 779 O O . ARG A 1 95 ? 13.048 12.462 12.065 1.00 94.88 95 ARG A O 1
ATOM 786 N N . CYS A 1 96 ? 11.447 11.095 11.301 1.00 95.12 96 CYS A N 1
ATOM 787 C CA . CYS A 1 96 ? 10.340 11.860 11.867 1.00 95.12 96 CYS A CA 1
ATOM 788 C C . CYS A 1 96 ? 10.347 11.771 13.398 1.00 95.12 96 CYS A C 1
ATOM 790 O O . CYS A 1 96 ? 10.387 10.676 13.951 1.00 95.12 96 CYS A O 1
ATOM 792 N N . THR A 1 97 ? 10.255 12.919 14.067 1.00 93.50 97 THR A N 1
ATOM 793 C CA . THR A 1 97 ? 10.089 13.017 15.528 1.00 93.50 97 THR A CA 1
ATOM 794 C C . THR A 1 97 ? 8.623 13.127 15.939 1.00 93.50 97 THR A C 1
ATOM 796 O O . THR A 1 97 ? 8.267 12.732 17.044 1.00 93.50 97 THR A O 1
ATOM 799 N N . ASP A 1 98 ? 7.767 13.613 15.034 1.00 95.94 98 ASP A N 1
ATOM 800 C CA . ASP A 1 98 ? 6.363 13.905 15.324 1.00 95.94 98 ASP A CA 1
ATOM 801 C C . ASP A 1 98 ? 5.441 12.882 14.659 1.00 95.94 98 ASP A C 1
ATOM 803 O O . ASP A 1 98 ? 5.588 12.598 13.462 1.00 95.94 98 ASP A O 1
ATOM 807 N N . TYR A 1 99 ? 4.426 12.409 15.389 1.00 92.38 99 TYR A N 1
ATOM 808 C CA . TYR A 1 99 ? 3.460 11.422 14.891 1.00 92.38 99 TYR A CA 1
ATOM 809 C C . TYR A 1 99 ? 2.745 11.878 13.612 1.00 92.38 99 TYR A C 1
ATOM 811 O O . TYR A 1 99 ? 2.683 11.131 12.640 1.00 92.38 99 TYR A O 1
ATOM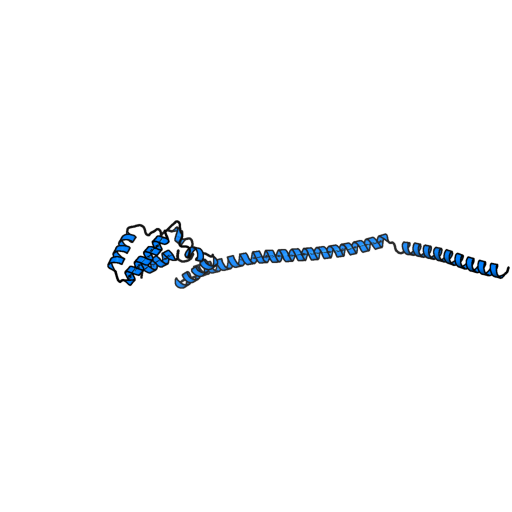 819 N N . VAL A 1 100 ? 2.290 13.134 13.556 1.00 93.88 100 VAL A N 1
ATOM 820 C CA . VAL A 1 100 ? 1.595 13.682 12.376 1.00 93.88 100 VAL A CA 1
ATOM 821 C C . VAL A 1 100 ? 2.491 13.629 11.134 1.00 93.88 100 VAL A C 1
ATOM 823 O O . VAL A 1 100 ? 2.040 13.308 10.034 1.00 93.88 100 VAL A O 1
ATOM 826 N N . SER A 1 101 ? 3.784 13.925 11.296 1.00 93.94 101 SER A N 1
ATOM 827 C CA . SER A 1 101 ? 4.749 13.851 10.198 1.00 93.94 101 SER A CA 1
ATOM 828 C C . SER A 1 101 ? 5.033 12.402 9.788 1.00 93.94 101 SER A C 1
ATOM 830 O O . SER A 1 101 ? 5.086 12.106 8.594 1.00 93.94 101 SER A O 1
ATOM 832 N N . PHE A 1 102 ? 5.143 11.497 10.765 1.00 94.19 102 PHE A N 1
ATOM 833 C CA . PHE A 1 102 ? 5.347 10.066 10.560 1.00 94.19 102 PHE A CA 1
ATOM 834 C C . PHE A 1 102 ? 4.182 9.437 9.784 1.00 94.19 102 PHE A C 1
ATOM 836 O O . PHE A 1 102 ? 4.413 8.758 8.781 1.00 94.19 102 PHE A O 1
ATOM 843 N N . GLN A 1 103 ? 2.946 9.728 10.199 1.00 93.69 103 GLN A N 1
ATOM 844 C CA . GLN A 1 103 ? 1.713 9.295 9.542 1.00 93.69 103 GLN A CA 1
ATOM 845 C C . GLN A 1 103 ? 1.656 9.795 8.094 1.00 93.69 103 GLN A C 1
ATOM 847 O O . GLN A 1 103 ? 1.555 8.987 7.176 1.00 93.69 103 GLN A O 1
ATOM 852 N N . ARG A 1 104 ? 1.843 11.101 7.860 1.00 94.00 104 ARG A N 1
ATOM 853 C CA . ARG A 1 104 ? 1.812 11.681 6.502 1.00 94.00 104 ARG A CA 1
ATOM 854 C C . ARG A 1 104 ? 2.850 11.077 5.555 1.00 94.00 104 ARG A C 1
ATOM 856 O O . ARG A 1 104 ? 2.621 11.001 4.349 1.00 94.00 104 ARG A O 1
ATOM 863 N N . VAL A 1 105 ? 4.035 10.720 6.056 1.00 94.81 105 VAL A N 1
ATOM 864 C CA . VAL A 1 105 ? 5.066 10.063 5.234 1.00 94.81 105 VAL A CA 1
ATOM 865 C C . VAL A 1 105 ? 4.711 8.596 4.986 1.00 94.81 105 VAL A C 1
ATOM 867 O O . VAL A 1 105 ? 4.944 8.109 3.883 1.00 94.81 105 VAL A O 1
ATOM 870 N N . GLY A 1 106 ? 4.131 7.908 5.970 1.00 93.38 106 GLY A N 1
ATOM 871 C CA . GLY A 1 106 ? 3.637 6.540 5.816 1.00 93.38 106 GLY A CA 1
ATOM 872 C C . GLY A 1 106 ? 2.497 6.425 4.803 1.00 93.38 106 GLY A C 1
ATOM 873 O O . GLY A 1 106 ? 2.581 5.592 3.913 1.00 93.38 106 GLY A O 1
ATOM 874 N N . GLU A 1 107 ? 1.524 7.336 4.831 1.00 92.50 107 GLU A N 1
ATOM 875 C CA . GLU A 1 107 ? 0.449 7.414 3.827 1.00 92.50 107 GLU A CA 1
ATOM 876 C C . GLU A 1 107 ? 1.002 7.597 2.406 1.00 92.50 107 GLU A C 1
ATOM 878 O O . GLU A 1 107 ? 0.565 6.945 1.461 1.00 92.50 107 GLU A O 1
ATOM 883 N N . LYS A 1 108 ? 2.024 8.448 2.240 1.00 93.25 108 LYS A N 1
ATOM 884 C CA . LYS A 1 108 ? 2.704 8.606 0.945 1.00 93.25 108 LYS A CA 1
ATOM 885 C C . LYS A 1 108 ? 3.424 7.333 0.509 1.00 93.25 108 LYS A C 1
ATOM 887 O O . LYS A 1 108 ? 3.437 7.034 -0.679 1.00 93.25 108 LYS A O 1
ATOM 892 N N . LEU A 1 109 ? 4.039 6.613 1.446 1.00 93.38 109 LEU A N 1
ATOM 893 C CA . LEU A 1 109 ? 4.712 5.348 1.161 1.00 93.38 109 LEU A CA 1
ATOM 894 C C . LEU A 1 109 ? 3.704 4.274 0.728 1.00 93.38 109 LEU A C 1
ATOM 896 O O . LEU A 1 109 ? 3.939 3.616 -0.281 1.00 93.38 109 LEU A O 1
ATOM 900 N N . ASP A 1 110 ? 2.575 4.160 1.430 1.00 92.50 110 ASP A N 1
ATOM 901 C CA . ASP A 1 110 ? 1.496 3.220 1.103 1.00 92.50 110 ASP A CA 1
ATOM 902 C C . ASP A 1 110 ? 0.917 3.494 -0.292 1.00 92.50 110 ASP A C 1
ATOM 904 O O . ASP A 1 110 ? 0.726 2.568 -1.083 1.00 92.50 110 ASP A O 1
ATOM 908 N N . LYS A 1 111 ? 0.730 4.773 -0.641 1.00 91.00 111 LYS A N 1
ATOM 909 C CA . LYS A 1 111 ? 0.255 5.191 -1.965 1.00 91.00 111 LYS A CA 1
ATOM 910 C C . LYS A 1 111 ? 1.230 4.848 -3.094 1.00 91.00 111 LYS A C 1
ATOM 912 O O . LYS A 1 111 ? 0.803 4.417 -4.162 1.00 91.00 111 LYS A O 1
ATOM 917 N N . GLU A 1 112 ? 2.535 5.016 -2.872 1.00 90.12 112 GLU A N 1
ATOM 918 C CA . GLU A 1 112 ? 3.575 4.624 -3.840 1.00 90.12 112 GLU A CA 1
ATOM 919 C C . GLU A 1 112 ? 3.691 3.094 -3.989 1.00 90.12 112 GLU A C 1
ATOM 921 O O . GLU A 1 112 ? 4.066 2.605 -5.055 1.00 90.12 112 GLU A O 1
ATOM 926 N N . GLU A 1 113 ? 3.363 2.331 -2.940 1.00 89.00 113 GLU A N 1
ATOM 927 C CA . GLU A 1 113 ? 3.321 0.860 -2.960 1.00 89.00 113 GLU A CA 1
ATOM 928 C C . GLU A 1 113 ? 1.980 0.298 -3.475 1.00 89.00 113 GLU A C 1
ATOM 930 O O . GLU A 1 113 ? 1.894 -0.892 -3.772 1.00 89.00 113 GLU A O 1
ATOM 935 N N . GLY A 1 114 ? 0.956 1.144 -3.647 1.00 89.56 114 GLY A N 1
ATOM 936 C CA . GLY A 1 114 ? -0.380 0.744 -4.103 1.00 89.56 114 GLY A CA 1
ATOM 937 C C . GLY A 1 114 ? -1.230 0.070 -3.022 1.00 89.56 114 GLY A C 1
ATOM 938 O O . GLY A 1 114 ? -2.243 -0.554 -3.335 1.00 89.56 114 GLY A O 1
ATOM 939 N N . LEU A 1 115 ? -0.841 0.203 -1.753 1.00 90.12 115 LEU A N 1
ATOM 940 C CA . LEU A 1 115 ? -1.508 -0.432 -0.614 1.00 90.12 115 LEU A CA 1
ATOM 941 C C . LEU A 1 115 ? -2.842 0.233 -0.247 1.00 90.12 115 LEU A C 1
ATOM 943 O O . LEU A 1 115 ? -3.642 -0.364 0.468 1.00 90.12 115 LEU A O 1
ATOM 947 N N . ASP A 1 116 ? -3.132 1.419 -0.787 1.00 89.25 116 ASP A N 1
ATOM 948 C CA . ASP A 1 116 ? -4.430 2.089 -0.627 1.00 89.25 116 ASP A CA 1
ATOM 949 C C . ASP A 1 116 ? -5.596 1.194 -1.082 1.00 89.25 116 ASP A C 1
ATOM 951 O O . ASP A 1 116 ? -6.636 1.150 -0.429 1.00 89.25 116 ASP A O 1
ATOM 955 N N . GLN A 1 117 ? -5.408 0.418 -2.157 1.00 89.75 117 GLN A N 1
ATOM 956 C CA . GLN A 1 117 ? -6.430 -0.520 -2.639 1.00 89.75 117 GLN A CA 1
ATOM 957 C C . GLN A 1 117 ? -6.714 -1.610 -1.610 1.00 89.75 117 GLN A C 1
ATOM 959 O O . GLN A 1 117 ? -7.869 -1.940 -1.363 1.00 89.75 117 GLN A O 1
ATOM 964 N N . TRP A 1 118 ? -5.663 -2.125 -0.968 1.00 90.88 118 TRP A N 1
ATOM 965 C CA . TRP A 1 118 ? -5.818 -3.097 0.103 1.00 90.88 118 TRP A CA 1
ATOM 966 C C . TRP A 1 118 ? -6.554 -2.489 1.295 1.00 90.88 118 TRP A C 1
ATOM 968 O O . TRP A 1 118 ? -7.372 -3.180 1.884 1.00 90.88 118 TRP A O 1
ATOM 978 N N . LYS A 1 119 ? -6.329 -1.217 1.646 1.00 90.56 119 LYS A N 1
ATOM 979 C CA . LYS A 1 119 ? -7.047 -0.579 2.764 1.00 90.56 119 LYS A CA 1
ATOM 980 C C . LYS A 1 119 ? -8.542 -0.412 2.499 1.00 90.56 119 LYS A C 1
ATOM 982 O O . LYS A 1 119 ? -9.323 -0.542 3.439 1.00 90.56 119 LYS A O 1
ATOM 987 N N . CYS A 1 120 ? -8.911 -0.096 1.257 1.00 90.25 120 CYS A N 1
ATOM 988 C CA . CYS A 1 120 ? -10.302 0.078 0.832 1.00 90.25 120 CYS A CA 1
ATOM 989 C C . CYS A 1 120 ? -11.039 -1.243 0.583 1.00 90.25 120 CYS A C 1
ATOM 991 O O . CYS A 1 120 ? -12.264 -1.247 0.533 1.00 90.25 120 CYS A O 1
ATOM 993 N N . ASP A 1 121 ? -10.308 -2.337 0.379 1.00 90.94 121 ASP A N 1
ATOM 994 C CA . ASP A 1 121 ? -10.896 -3.663 0.248 1.00 90.94 121 ASP A CA 1
ATOM 995 C C . ASP A 1 121 ? -11.323 -4.184 1.623 1.00 90.94 121 ASP A C 1
ATOM 997 O O . ASP A 1 121 ? -10.492 -4.409 2.507 1.00 90.94 121 ASP A O 1
ATOM 1001 N N . ASP A 1 122 ? -12.620 -4.387 1.805 1.00 86.88 122 ASP A N 1
ATOM 1002 C CA . ASP A 1 122 ? -13.171 -4.828 3.079 1.00 86.88 122 ASP A CA 1
ATOM 1003 C C . ASP A 1 122 ? -13.107 -6.350 3.270 1.00 86.88 122 ASP A C 1
ATOM 1005 O O . ASP A 1 122 ? -13.362 -6.834 4.377 1.00 86.88 122 ASP A O 1
ATOM 1009 N N . ASP A 1 123 ? -12.741 -7.102 2.228 1.00 86.38 123 ASP A N 1
ATOM 1010 C CA . ASP A 1 123 ? -12.612 -8.548 2.311 1.00 86.38 123 ASP A CA 1
ATOM 1011 C C . ASP A 1 123 ? -11.264 -8.942 2.931 1.00 86.38 123 ASP A C 1
ATOM 1013 O O . ASP A 1 123 ? -10.178 -8.448 2.600 1.00 86.38 123 ASP A O 1
ATOM 1017 N N . SER A 1 124 ? -11.331 -9.849 3.904 1.00 87.50 124 SER A N 1
ATOM 1018 C CA . SER A 1 124 ? -10.163 -10.368 4.601 1.00 87.50 124 SER A CA 1
ATOM 1019 C C . SER A 1 124 ? -10.468 -11.734 5.208 1.00 87.50 124 SER A C 1
ATOM 1021 O O . SER A 1 124 ? -11.543 -11.933 5.767 1.00 87.50 124 SER A O 1
ATOM 1023 N N . PRO A 1 125 ? -9.519 -12.684 5.199 1.00 87.62 125 PRO A N 1
ATOM 1024 C CA . PRO A 1 125 ? -9.686 -13.944 5.921 1.00 87.62 125 PRO A CA 1
ATOM 1025 C C . PRO A 1 125 ? -9.667 -13.757 7.448 1.00 87.62 125 PRO A C 1
ATOM 1027 O O . PRO A 1 125 ? -9.976 -14.687 8.190 1.00 87.62 125 PRO A O 1
ATOM 1030 N N . TYR A 1 126 ? -9.263 -12.577 7.931 1.00 87.56 126 TYR A N 1
ATOM 1031 C CA . TYR A 1 126 ? -9.038 -12.319 9.351 1.00 87.56 126 TYR A CA 1
ATOM 1032 C C . TYR A 1 126 ? -10.231 -11.682 10.066 1.00 87.56 126 TYR A C 1
ATOM 1034 O O . TYR A 1 126 ? -10.308 -11.801 11.286 1.00 87.56 126 TYR A O 1
ATOM 1042 N N . PHE A 1 127 ? -11.140 -11.025 9.343 1.00 88.25 127 PHE A N 1
ATOM 1043 C CA . PHE A 1 127 ? -12.350 -10.415 9.895 1.00 88.25 127 PHE A CA 1
ATOM 1044 C C . PHE A 1 127 ? -13.474 -10.405 8.852 1.00 88.25 127 PHE A C 1
ATOM 1046 O O . PHE A 1 127 ? -13.219 -10.451 7.655 1.00 88.25 127 PHE A O 1
ATOM 1053 N N . ASP A 1 128 ? -14.720 -10.319 9.312 1.00 88.88 128 ASP A N 1
ATOM 1054 C CA . ASP A 1 128 ? -15.897 -10.200 8.445 1.00 88.88 128 ASP A CA 1
ATOM 1055 C C . ASP A 1 128 ? -16.260 -8.715 8.277 1.00 88.88 128 ASP A C 1
ATOM 1057 O O . ASP A 1 128 ? -16.818 -8.093 9.190 1.00 88.88 128 ASP A O 1
ATOM 1061 N N . GLY A 1 129 ? -15.901 -8.134 7.127 1.00 89.75 129 GLY A N 1
ATOM 1062 C CA . GLY A 1 129 ? -16.123 -6.715 6.839 1.00 89.75 129 GLY A CA 1
ATOM 1063 C C . GLY A 1 129 ? -17.600 -6.323 6.792 1.00 89.75 129 GLY A C 1
ATOM 1064 O O . GLY A 1 129 ? -17.957 -5.239 7.250 1.00 89.75 129 GLY A O 1
ATOM 1065 N N . GLN A 1 130 ? -18.480 -7.219 6.332 1.00 90.25 130 GLN A N 1
ATOM 1066 C CA . GLN A 1 130 ? -19.925 -6.976 6.294 1.00 90.25 130 GLN A CA 1
ATOM 1067 C C . GLN A 1 130 ? -20.475 -6.799 7.711 1.00 90.25 130 GLN A C 1
ATOM 1069 O O . GLN A 1 130 ? -21.103 -5.785 8.012 1.00 90.25 130 GLN A O 1
ATOM 1074 N N . ARG A 1 131 ? -20.158 -7.737 8.614 1.00 88.62 131 ARG A N 1
ATOM 1075 C CA . ARG A 1 131 ? -20.592 -7.649 10.019 1.00 88.62 131 ARG A CA 1
ATOM 1076 C C . ARG A 1 131 ? -20.056 -6.404 10.712 1.00 88.62 131 ARG A C 1
ATOM 1078 O O . ARG A 1 131 ? -20.751 -5.831 11.551 1.00 88.62 131 ARG A O 1
ATOM 1085 N N . LEU A 1 132 ? -18.828 -6.000 10.385 1.00 90.81 132 LEU A N 1
ATOM 1086 C CA . LEU A 1 132 ? -18.210 -4.817 10.971 1.00 90.81 132 LEU A CA 1
ATOM 1087 C C . LEU A 1 132 ? -18.892 -3.523 10.501 1.00 90.81 132 LEU A C 1
ATOM 1089 O O . LEU A 1 132 ? -19.129 -2.631 11.317 1.00 90.81 132 LEU A O 1
ATOM 1093 N N . ARG A 1 133 ? -19.287 -3.438 9.223 1.00 91.81 133 ARG A N 1
ATOM 1094 C CA . ARG A 1 133 ? -20.088 -2.320 8.693 1.00 91.81 133 ARG A CA 1
ATOM 1095 C C . ARG A 1 133 ? -21.466 -2.246 9.338 1.00 91.81 133 ARG A C 1
ATOM 1097 O O . ARG A 1 133 ? -21.822 -1.191 9.859 1.00 91.81 133 ARG A O 1
ATOM 1104 N N . ASP A 1 134 ? -22.192 -3.363 9.374 1.00 92.00 134 ASP A N 1
ATOM 1105 C CA . ASP A 1 134 ? -23.519 -3.438 9.999 1.00 92.00 134 ASP A CA 1
ATOM 1106 C C . ASP A 1 134 ? -23.454 -2.989 11.460 1.00 92.00 134 ASP A C 1
ATOM 1108 O O . ASP A 1 134 ? -24.335 -2.292 11.970 1.00 92.00 134 ASP A O 1
ATOM 1112 N N . ARG A 1 135 ? -22.365 -3.357 12.147 1.00 90.25 135 ARG A N 1
ATOM 1113 C CA . ARG A 1 135 ? -22.172 -2.965 13.534 1.00 90.25 135 ARG A CA 1
ATOM 1114 C C . ARG A 1 135 ? -21.860 -1.488 13.696 1.00 90.25 135 ARG A C 1
ATOM 1116 O O . ARG A 1 135 ? -22.451 -0.835 14.551 1.00 90.25 135 ARG A O 1
ATOM 1123 N N . THR A 1 136 ? -20.955 -0.975 12.873 1.00 93.12 136 THR A N 1
ATOM 1124 C CA . THR A 1 136 ? -20.633 0.451 12.830 1.00 93.12 136 THR A CA 1
ATOM 1125 C C . THR A 1 136 ? -21.899 1.278 12.600 1.00 93.12 136 THR A C 1
ATOM 1127 O O . THR A 1 136 ? -22.107 2.271 13.290 1.00 93.12 136 THR A O 1
ATOM 1130 N N . GLN A 1 137 ? -22.780 0.846 11.692 1.00 94.62 137 GLN A N 1
ATOM 1131 C CA . GLN A 1 137 ? -24.052 1.524 11.450 1.00 94.62 137 GLN A CA 1
ATOM 1132 C C . GLN A 1 137 ? -24.957 1.495 12.684 1.00 94.62 137 GLN A C 1
ATOM 1134 O O . GLN A 1 137 ? -25.457 2.538 13.090 1.00 94.62 137 GLN A O 1
ATOM 1139 N N . LYS A 1 138 ? -25.085 0.339 13.348 1.00 92.81 138 LYS A N 1
ATOM 1140 C CA . LYS A 1 138 ? -25.867 0.227 14.585 1.00 92.81 138 LYS A CA 1
ATOM 1141 C C . LYS A 1 138 ? -25.397 1.201 15.672 1.00 92.81 138 LYS A C 1
ATOM 1143 O O . LYS A 1 138 ? -26.236 1.795 16.341 1.00 92.81 138 LYS A O 1
ATOM 1148 N N . TYR A 1 139 ? -24.086 1.367 15.864 1.00 92.81 139 TYR A N 1
ATOM 1149 C CA . TYR A 1 139 ? -23.573 2.348 16.828 1.00 92.81 139 TYR A CA 1
ATOM 1150 C C . TYR A 1 139 ? -23.928 3.776 16.423 1.00 92.81 139 TYR A C 1
ATOM 1152 O O . TYR A 1 139 ? -24.386 4.536 17.268 1.00 92.81 139 TYR A O 1
ATOM 1160 N N . ARG A 1 140 ? -23.798 4.131 15.139 1.00 94.31 140 ARG A N 1
ATOM 1161 C CA . ARG A 1 140 ? -24.222 5.455 14.659 1.00 94.31 140 ARG A CA 1
ATOM 1162 C C . ARG A 1 140 ? -25.703 5.706 14.901 1.00 94.31 140 ARG A C 1
ATOM 1164 O O . ARG A 1 140 ? -26.050 6.795 15.337 1.00 94.31 140 ARG A O 1
ATOM 1171 N N . ASP A 1 141 ? -26.553 4.710 14.665 1.00 95.31 141 ASP A N 1
ATOM 1172 C CA . ASP A 1 141 ? -27.997 4.830 14.878 1.00 95.31 141 ASP A CA 1
ATOM 1173 C C . ASP A 1 141 ? -28.327 5.037 16.366 1.00 95.31 141 ASP A C 1
ATOM 1175 O O . ASP A 1 141 ? -29.120 5.912 16.709 1.00 95.31 141 ASP A O 1
ATOM 1179 N N . LEU A 1 142 ? -27.679 4.281 17.262 1.00 94.12 142 LEU A N 1
ATOM 1180 C CA . LEU A 1 142 ? -27.855 4.421 18.713 1.00 94.12 142 LEU A CA 1
ATOM 1181 C C . LEU A 1 142 ? -27.341 5.772 19.231 1.00 94.12 142 LEU A C 1
ATOM 1183 O O . LEU A 1 142 ? -28.015 6.420 20.031 1.00 94.12 142 LEU A O 1
ATOM 1187 N N . MET A 1 143 ? -26.184 6.228 18.742 1.00 92.12 143 MET A N 1
ATOM 1188 C CA . MET A 1 143 ? -25.631 7.541 19.086 1.00 92.12 143 MET A CA 1
ATOM 1189 C C . MET A 1 143 ? -26.513 8.680 18.569 1.00 92.12 143 MET A C 1
ATOM 1191 O O . MET A 1 143 ? -26.777 9.627 19.305 1.00 92.12 143 MET A O 1
ATOM 1195 N N . ALA A 1 144 ? -27.032 8.569 17.343 1.00 94.19 144 ALA A N 1
ATOM 1196 C CA . ALA A 1 144 ? -27.964 9.542 16.777 1.00 94.19 144 ALA A CA 1
ATOM 1197 C C . ALA A 1 144 ? -29.293 9.594 17.548 1.00 94.19 144 ALA A C 1
ATOM 1199 O O . ALA A 1 144 ? -29.893 10.662 17.667 1.00 94.19 144 ALA A O 1
ATOM 1200 N N . ALA A 1 145 ? -29.739 8.462 18.099 1.00 94.81 145 ALA A N 1
ATOM 1201 C CA . ALA A 1 145 ? -30.910 8.384 18.969 1.00 94.81 145 ALA A CA 1
ATOM 1202 C C . ALA A 1 145 ? -30.648 8.875 20.408 1.00 94.81 145 ALA A C 1
ATOM 1204 O O . ALA A 1 145 ? -31.599 9.043 21.170 1.00 94.81 145 ALA A O 1
ATOM 1205 N N . GLY A 1 146 ? -29.386 9.096 20.797 1.00 93.62 146 GLY A N 1
ATOM 1206 C CA . GLY A 1 146 ? -29.005 9.424 22.173 1.00 93.62 146 GLY A CA 1
ATOM 1207 C C . GLY A 1 146 ? -29.186 8.264 23.163 1.00 93.62 146 GLY A C 1
ATOM 1208 O O . GLY A 1 146 ? -29.239 8.495 24.371 1.00 93.62 146 GLY A O 1
ATOM 1209 N N . ASP A 1 147 ? -29.290 7.023 22.677 1.00 94.81 147 ASP A N 1
ATOM 1210 C CA . ASP A 1 147 ? -29.506 5.830 23.502 1.00 94.81 147 ASP A CA 1
ATOM 1211 C C . ASP A 1 147 ? -28.181 5.301 24.076 1.00 94.81 147 ASP A C 1
ATOM 1213 O O . ASP A 1 147 ? -27.558 4.359 23.572 1.00 94.81 147 ASP A O 1
ATOM 1217 N N . VAL A 1 148 ? -27.734 5.936 25.161 1.00 92.69 148 VAL A N 1
ATOM 1218 C CA . VAL A 1 148 ? -26.486 5.581 25.854 1.00 92.69 148 VAL A CA 1
ATOM 1219 C C . VAL A 1 148 ? -26.551 4.172 26.458 1.00 92.69 148 VAL A C 1
ATOM 1221 O O . VAL A 1 148 ? -25.549 3.453 26.443 1.00 92.69 148 VAL A O 1
ATOM 1224 N N . GLU A 1 149 ? -27.713 3.740 26.959 1.00 93.81 149 GLU A N 1
ATOM 1225 C CA . GLU A 1 149 ? -27.878 2.394 27.524 1.00 93.81 149 GLU A CA 1
ATOM 1226 C C . GLU A 1 149 ? -27.768 1.317 26.441 1.00 93.81 149 GLU A C 1
ATOM 1228 O O . GLU A 1 149 ? -27.066 0.317 26.630 1.00 93.81 149 GLU A O 1
ATOM 1233 N N . GLY A 1 150 ? -28.386 1.546 25.279 1.00 92.62 150 GLY A N 1
ATOM 1234 C CA . GLY A 1 150 ? -28.266 0.687 24.107 1.00 92.62 150 GLY A CA 1
ATOM 1235 C C . GLY A 1 150 ? -26.824 0.575 23.608 1.00 92.62 150 GLY A C 1
ATOM 1236 O O . GLY A 1 150 ? -26.349 -0.539 23.347 1.00 92.62 150 GLY A O 1
ATOM 1237 N N . CYS A 1 151 ? -26.095 1.695 23.549 1.00 92.25 151 CYS A N 1
ATOM 1238 C CA . CYS A 1 151 ? -24.662 1.712 23.236 1.00 92.25 151 CYS A CA 1
ATOM 1239 C C . CYS A 1 151 ? -23.848 0.891 24.245 1.00 92.25 151 CYS A C 1
ATOM 1241 O O . CYS A 1 151 ? -23.074 0.018 23.847 1.00 92.25 151 CYS A O 1
ATOM 1243 N N . MET A 1 152 ? -24.053 1.107 25.548 1.00 91.69 152 MET A N 1
ATOM 1244 C CA . MET A 1 152 ? -23.357 0.356 26.598 1.00 91.69 152 MET A CA 1
ATOM 1245 C C . MET A 1 152 ? -23.651 -1.145 26.532 1.00 91.69 152 MET A C 1
ATOM 1247 O O . MET A 1 152 ? -22.739 -1.962 26.682 1.00 91.69 152 MET A O 1
ATOM 1251 N N . TYR A 1 153 ? -24.906 -1.529 26.290 1.00 91.69 153 TYR A N 1
ATOM 1252 C CA . TYR A 1 153 ? -25.293 -2.931 26.153 1.00 91.69 153 TYR A CA 1
ATOM 1253 C C . TYR A 1 153 ? -24.616 -3.589 24.943 1.00 91.69 153 TYR A C 1
ATOM 1255 O O . TYR A 1 153 ? -24.073 -4.694 25.060 1.00 91.69 153 TYR A O 1
ATOM 1263 N N . ALA A 1 154 ? -24.604 -2.904 23.794 1.00 89.62 154 ALA A N 1
ATOM 1264 C CA . ALA A 1 154 ? -23.924 -3.372 22.589 1.00 89.62 154 ALA A CA 1
ATOM 1265 C C . ALA A 1 154 ? -22.413 -3.539 22.823 1.00 89.62 154 ALA A C 1
ATOM 1267 O O . ALA A 1 154 ? -21.876 -4.623 22.573 1.00 89.62 154 ALA A O 1
ATOM 1268 N N . LEU A 1 155 ? -21.766 -2.522 23.402 1.00 89.19 155 LEU A N 1
ATOM 1269 C CA . LEU A 1 155 ? -20.330 -2.514 23.678 1.00 89.19 155 LEU A CA 1
ATOM 1270 C C . LEU A 1 155 ? -19.932 -3.621 24.654 1.00 89.19 155 LEU A C 1
ATOM 1272 O O . LEU A 1 155 ? -18.976 -4.365 24.419 1.00 89.19 155 LEU A O 1
ATOM 1276 N N . ARG A 1 156 ? -20.709 -3.804 25.726 1.00 88.88 156 ARG A N 1
ATOM 1277 C CA . ARG A 1 156 ? -20.490 -4.881 26.699 1.00 88.88 156 ARG A CA 1
ATOM 1278 C C . ARG A 1 156 ? -20.537 -6.260 26.038 1.00 88.88 156 ARG A C 1
ATOM 1280 O O . ARG A 1 156 ? -19.722 -7.122 26.368 1.00 88.88 156 ARG A O 1
ATOM 1287 N N . GLY A 1 157 ? -21.470 -6.478 25.111 1.00 86.31 157 GLY A N 1
ATOM 1288 C CA . GLY A 1 157 ? -21.581 -7.738 24.374 1.00 86.31 157 GLY A CA 1
ATOM 1289 C C . GLY A 1 157 ? -20.357 -8.048 23.505 1.00 86.31 157 GLY A C 1
ATOM 1290 O O . GLY A 1 157 ? -19.990 -9.215 23.354 1.00 86.31 157 GLY A O 1
ATOM 1291 N N . GLU A 1 158 ? -19.709 -7.019 22.966 1.00 82.00 158 GLU A N 1
ATOM 1292 C CA . GLU A 1 158 ? -18.594 -7.130 22.017 1.00 82.00 158 GLU A CA 1
ATOM 1293 C C . GLU A 1 158 ? -17.226 -7.186 22.686 1.00 82.00 158 GLU A C 1
ATOM 1295 O O . GLU A 1 158 ? -16.313 -7.827 22.173 1.00 82.00 158 GLU A O 1
ATOM 1300 N N . LEU A 1 159 ? -17.077 -6.591 23.867 1.00 82.12 159 LEU A N 1
ATOM 1301 C CA . LEU A 1 159 ? -15.873 -6.781 24.675 1.00 82.12 159 LEU A CA 1
ATOM 1302 C C . LEU A 1 159 ? -15.753 -8.227 25.183 1.00 82.12 159 LEU A C 1
ATOM 1304 O O . LEU A 1 159 ? -14.649 -8.745 25.325 1.00 82.12 159 LEU A O 1
ATOM 1308 N N . LEU A 1 160 ? -16.885 -8.899 25.423 1.00 80.81 160 LEU A N 1
ATOM 1309 C CA . LEU A 1 160 ? -16.921 -10.285 25.902 1.00 80.81 160 LEU A CA 1
ATOM 1310 C C . LEU A 1 160 ? -16.735 -11.326 24.788 1.00 80.81 160 LEU A C 1
ATOM 1312 O O . LEU A 1 160 ? -16.272 -12.437 25.047 1.00 80.81 160 LEU A O 1
ATOM 1316 N N . ARG A 1 161 ? -17.114 -11.004 23.549 1.00 68.94 161 ARG A N 1
ATOM 1317 C CA . ARG A 1 161 ? -17.039 -11.914 22.398 1.00 68.94 161 ARG A CA 1
ATOM 1318 C C . ARG A 1 161 ? -15.962 -11.387 21.460 1.00 68.94 161 ARG A C 1
ATOM 1320 O O . ARG A 1 161 ? -16.192 -10.353 20.858 1.00 68.94 161 ARG A O 1
ATOM 1327 N N . LYS A 1 162 ? -14.815 -12.086 21.364 1.00 66.94 162 LYS A N 1
ATOM 1328 C CA . LYS A 1 162 ? -13.647 -11.796 20.491 1.00 66.94 162 LYS A CA 1
ATOM 1329 C C . LYS A 1 162 ? -13.945 -10.737 19.418 1.00 66.94 162 LYS A C 1
ATOM 1331 O O . LYS A 1 162 ? -14.814 -11.002 18.595 1.00 66.94 162 LYS A O 1
ATOM 1336 N N . HIS A 1 163 ? -13.186 -9.635 19.400 1.00 72.62 163 HIS A N 1
ATOM 1337 C CA . HIS A 1 163 ? -13.361 -8.401 18.603 1.00 72.62 163 HIS A CA 1
ATOM 1338 C C . HIS A 1 163 ? -13.423 -8.572 17.067 1.00 72.62 163 HIS A C 1
ATOM 1340 O O . HIS A 1 163 ? -12.671 -7.937 16.339 1.00 72.62 163 HIS A O 1
ATOM 1346 N N . PHE A 1 164 ? -14.250 -9.475 16.545 1.00 79.44 164 PHE A N 1
ATOM 1347 C CA . PHE A 1 164 ? -14.450 -9.778 15.125 1.00 79.44 164 PHE A CA 1
ATOM 1348 C C . PHE A 1 164 ? -13.164 -10.040 14.315 1.00 79.44 164 PHE A C 1
ATOM 1350 O O . PHE A 1 164 ? -13.206 -10.039 13.094 1.00 79.44 164 PHE A O 1
ATOM 1357 N N . GLY A 1 165 ? -12.032 -10.292 14.983 1.00 85.62 165 GLY A N 1
ATOM 1358 C CA . GLY A 1 165 ? -10.723 -10.458 14.349 1.00 85.62 165 GLY A CA 1
ATOM 1359 C C . GLY A 1 165 ? -10.010 -9.155 13.963 1.00 85.62 165 GLY A C 1
ATOM 1360 O O . GLY A 1 165 ? -8.941 -9.218 13.362 1.00 85.62 165 GLY A O 1
ATOM 1361 N N . ILE A 1 166 ? -10.529 -7.983 14.355 1.00 88.56 166 ILE A N 1
ATOM 1362 C CA . ILE A 1 166 ? -9.953 -6.671 13.994 1.00 88.56 166 ILE A CA 1
ATOM 1363 C C . ILE A 1 166 ? -8.549 -6.443 14.576 1.00 88.56 166 ILE A C 1
ATOM 1365 O O . ILE A 1 166 ? -7.758 -5.694 14.017 1.00 88.56 166 ILE A O 1
ATOM 1369 N N . CYS A 1 167 ? -8.215 -7.117 15.681 1.00 87.88 167 CYS A N 1
ATOM 1370 C CA . CYS A 1 167 ? -6.903 -7.036 16.330 1.00 87.88 167 CYS A CA 1
ATOM 1371 C C . CYS A 1 167 ? -5.916 -8.108 15.834 1.00 87.88 167 CYS A C 1
ATOM 1373 O O . CYS A 1 167 ? -4.945 -8.411 16.526 1.00 87.88 167 CYS A O 1
ATOM 1375 N N . ASN A 1 168 ? -6.167 -8.742 14.684 1.00 89.44 168 ASN A N 1
ATOM 1376 C CA . ASN A 1 168 ? -5.249 -9.744 14.153 1.00 89.44 168 ASN A CA 1
ATOM 1377 C C . ASN A 1 168 ? -3.915 -9.086 13.735 1.00 89.44 168 ASN A C 1
ATOM 1379 O O . ASN A 1 168 ? -3.943 -8.188 12.891 1.00 89.44 168 ASN A O 1
ATOM 1383 N N . PRO A 1 169 ? -2.751 -9.542 14.247 1.00 89.62 169 PRO A N 1
ATOM 1384 C CA . PRO A 1 169 ? -1.442 -8.985 13.897 1.00 89.62 169 PRO A CA 1
ATOM 1385 C C . PRO A 1 169 ? -1.166 -8.926 12.390 1.00 89.62 169 PRO A C 1
ATOM 1387 O O . PRO A 1 169 ? -0.515 -7.996 11.924 1.00 89.62 169 PRO A O 1
ATOM 1390 N N . ALA A 1 170 ? -1.711 -9.871 11.616 1.00 89.25 170 ALA A N 1
ATOM 1391 C CA . ALA A 1 170 ? -1.537 -9.925 10.166 1.00 89.25 170 ALA A CA 1
ATOM 1392 C C . ALA A 1 170 ? -2.118 -8.705 9.427 1.00 89.25 170 ALA A C 1
ATOM 1394 O O . ALA A 1 170 ? -1.723 -8.438 8.298 1.00 89.25 170 ALA A O 1
ATOM 1395 N N . LEU A 1 171 ? -3.037 -7.952 10.043 1.00 89.00 171 LEU A N 1
ATOM 1396 C CA . LEU A 1 171 ? -3.592 -6.722 9.467 1.00 89.00 171 LEU A CA 1
ATOM 1397 C C . LEU A 1 171 ? -2.652 -5.519 9.622 1.00 89.00 171 LEU A C 1
ATOM 1399 O O . LEU A 1 171 ? -2.744 -4.576 8.844 1.00 89.00 171 LEU A O 1
ATOM 1403 N N . PHE A 1 172 ? -1.753 -5.541 10.608 1.00 89.12 172 PHE A N 1
ATOM 1404 C CA . PHE A 1 172 ? -0.881 -4.407 10.935 1.00 89.12 172 PHE A CA 1
ATOM 1405 C C . PHE A 1 172 ? 0.473 -4.454 10.216 1.00 89.12 172 PHE A C 1
ATOM 1407 O O . PHE A 1 172 ? 1.187 -3.458 10.211 1.00 89.12 172 PHE A O 1
ATOM 1414 N N . ASP A 1 173 ? 0.828 -5.592 9.613 1.00 88.88 173 ASP A N 1
ATOM 1415 C CA . ASP A 1 173 ? 2.109 -5.774 8.912 1.00 88.88 173 ASP A CA 1
ATOM 1416 C C . ASP A 1 173 ? 2.043 -5.386 7.422 1.00 88.88 173 ASP A C 1
ATOM 1418 O O . ASP A 1 173 ? 3.064 -5.264 6.750 1.00 88.88 173 ASP A O 1
ATOM 1422 N N . VAL A 1 174 ? 0.835 -5.180 6.881 1.00 87.94 174 VAL A N 1
ATOM 1423 C CA . VAL A 1 174 ? 0.640 -4.929 5.444 1.00 87.94 174 VAL A CA 1
ATOM 1424 C C . VAL A 1 174 ? 0.904 -3.475 5.073 1.00 87.94 174 VAL A C 1
ATOM 1426 O O . VAL A 1 174 ? 1.576 -3.213 4.080 1.00 87.94 174 VAL A O 1
ATOM 1429 N N . CYS A 1 175 ? 0.371 -2.531 5.848 1.00 89.62 175 CYS A N 1
ATOM 1430 C CA . CYS A 1 175 ? 0.493 -1.106 5.565 1.00 89.62 175 CYS A CA 1
ATOM 1431 C C . CYS A 1 175 ? 1.485 -0.433 6.498 1.00 89.62 175 CYS A C 1
ATOM 1433 O O . CYS A 1 175 ? 1.622 -0.773 7.670 1.00 89.62 175 CYS A O 1
ATOM 1435 N N . ALA A 1 176 ? 2.151 0.593 5.982 1.00 86.38 176 ALA A N 1
ATOM 1436 C CA . ALA A 1 176 ? 3.039 1.411 6.773 1.00 86.38 176 ALA A CA 1
ATOM 1437 C C . ALA A 1 176 ? 2.242 2.179 7.843 1.00 86.38 176 ALA A C 1
ATOM 1439 O O . ALA A 1 176 ? 2.745 2.378 8.955 1.00 86.38 176 ALA A O 1
ATOM 1440 N N . THR A 1 177 ? 1.024 2.619 7.526 1.00 88.38 177 THR A N 1
ATOM 1441 C CA . THR A 1 177 ? 0.184 3.384 8.448 1.00 88.38 177 THR A CA 1
ATOM 1442 C C . THR A 1 177 ? -1.233 2.843 8.507 1.00 88.38 177 THR A C 1
ATOM 1444 O O . THR A 1 177 ? -1.880 2.701 7.474 1.00 88.38 177 THR A O 1
ATOM 1447 N N . GLY A 1 178 ? -1.738 2.635 9.722 1.00 86.38 178 GLY A N 1
ATOM 1448 C CA . GLY A 1 178 ? -3.119 2.215 9.922 1.00 86.38 178 GLY A CA 1
ATOM 1449 C C . GLY A 1 178 ? -3.377 0.765 9.510 1.00 86.38 178 GLY A C 1
ATOM 1450 O O . GLY A 1 178 ? -2.446 -0.018 9.324 1.00 86.38 178 GLY A O 1
ATOM 1451 N N . THR A 1 179 ? -4.653 0.411 9.390 1.00 91.31 179 THR A N 1
ATOM 1452 C CA . THR A 1 179 ? -5.108 -0.910 8.924 1.00 91.31 179 THR A CA 1
ATOM 1453 C C . THR A 1 179 ? -6.129 -0.744 7.794 1.00 91.31 179 THR A C 1
ATOM 1455 O O . THR A 1 179 ? -5.967 0.117 6.930 1.00 91.31 179 THR A O 1
ATOM 1458 N N . LYS A 1 180 ? -7.164 -1.586 7.752 1.00 93.00 180 LYS A N 1
ATOM 1459 C CA . LYS A 1 180 ? -8.272 -1.475 6.801 1.00 93.00 180 LYS A CA 1
ATOM 1460 C C . LYS A 1 180 ? -9.178 -0.308 7.192 1.00 93.00 180 LYS A C 1
ATOM 1462 O O . LYS A 1 180 ? -9.441 -0.105 8.378 1.00 93.00 180 LYS A O 1
ATOM 1467 N N . VAL A 1 181 ? -9.731 0.394 6.203 1.00 92.75 181 VAL A N 1
ATOM 1468 C CA . VAL A 1 181 ? -10.595 1.569 6.429 1.00 92.75 181 VAL A CA 1
ATOM 1469 C C . VAL A 1 181 ? -11.821 1.209 7.268 1.00 92.75 181 VAL A C 1
ATOM 1471 O O . VAL A 1 181 ? -12.161 1.939 8.194 1.00 92.75 181 VAL A O 1
ATOM 1474 N N . VAL A 1 182 ? -12.451 0.059 7.011 1.00 92.75 182 VAL A N 1
ATOM 1475 C CA . VAL A 1 182 ? -13.613 -0.407 7.788 1.00 92.75 182 VAL A CA 1
ATOM 1476 C C . VAL A 1 182 ? -13.295 -0.621 9.273 1.00 92.75 182 VAL A C 1
ATOM 1478 O O . VAL A 1 182 ? -14.131 -0.338 10.130 1.00 92.75 182 VAL A O 1
ATOM 1481 N N . VAL A 1 183 ? -12.077 -1.066 9.597 1.00 92.50 183 VAL A N 1
ATOM 1482 C CA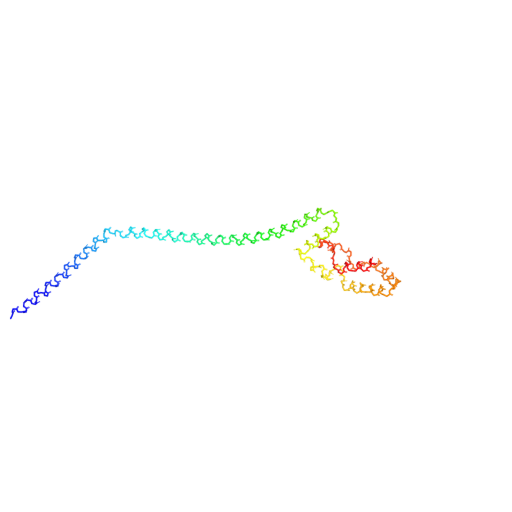 . VAL A 1 183 ? -11.629 -1.252 10.985 1.00 92.50 183 VAL A CA 1
ATOM 1483 C C . VAL A 1 183 ? -11.396 0.094 11.656 1.00 92.50 183 VAL A C 1
ATOM 1485 O O . VAL A 1 183 ? -11.874 0.313 12.768 1.00 92.50 183 VAL A O 1
ATOM 1488 N N . GLU A 1 184 ? -10.713 1.011 10.976 1.00 92.44 184 GLU A N 1
ATOM 1489 C CA . GLU A 1 184 ? -10.483 2.365 11.488 1.00 92.44 184 GLU A CA 1
ATOM 1490 C C . GLU A 1 184 ? -11.795 3.116 11.710 1.00 92.44 184 GLU A C 1
ATOM 1492 O O . GLU A 1 184 ? -11.976 3.748 12.747 1.00 92.44 184 GLU A O 1
ATOM 1497 N N . GLN A 1 185 ? -12.740 2.990 10.779 1.00 92.81 185 GLN A N 1
ATOM 1498 C CA . GLN A 1 185 ? -14.048 3.622 10.882 1.00 92.81 185 GLN A CA 1
ATOM 1499 C C . GLN A 1 185 ? -14.866 3.059 12.046 1.00 92.81 185 GLN A C 1
ATOM 1501 O O . GLN A 1 185 ? -15.525 3.822 12.753 1.00 92.81 185 GLN A O 1
ATOM 1506 N N . TYR A 1 186 ? -14.808 1.746 12.274 1.00 92.12 186 TYR A N 1
ATOM 1507 C CA . TYR A 1 186 ? -15.434 1.123 13.435 1.00 92.12 186 TYR A CA 1
ATOM 1508 C C . TYR A 1 186 ? -14.835 1.650 14.746 1.00 92.12 186 TYR A C 1
ATOM 1510 O O . TYR A 1 186 ? -15.580 2.092 15.618 1.00 92.12 186 TYR A O 1
ATOM 1518 N N . ILE A 1 187 ? -13.502 1.659 14.871 1.00 91.38 187 ILE A N 1
ATOM 1519 C CA . ILE A 1 187 ? -12.817 2.141 16.081 1.00 91.38 187 ILE A CA 1
ATOM 1520 C C . ILE A 1 187 ? -13.144 3.615 16.331 1.00 91.38 187 ILE A C 1
ATOM 1522 O O . ILE A 1 187 ? -13.491 3.970 17.452 1.00 91.38 187 ILE A O 1
ATOM 1526 N N . ALA A 1 188 ? -13.096 4.455 15.293 1.00 92.94 188 ALA A N 1
ATOM 1527 C CA . ALA A 1 188 ? -13.460 5.864 15.399 1.00 92.94 188 ALA A CA 1
ATOM 1528 C C . ALA A 1 188 ? -14.898 6.0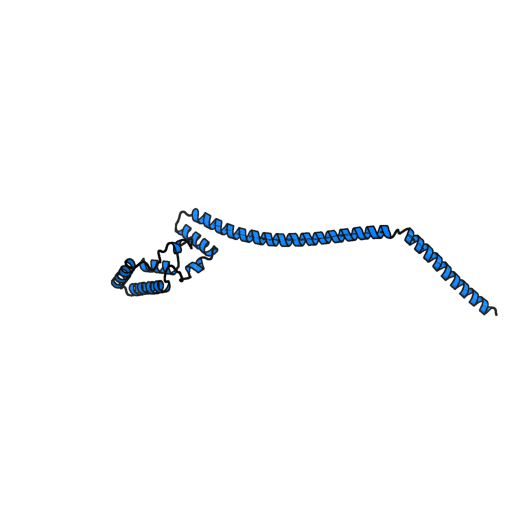41 15.905 1.00 92.94 188 ALA A C 1
ATOM 1530 O O . ALA A 1 188 ? -15.114 6.811 16.826 1.00 92.94 188 ALA A O 1
ATOM 1531 N N . THR A 1 189 ? -15.849 5.265 15.375 1.00 91.75 189 THR A N 1
ATOM 1532 C CA . THR A 1 189 ? -17.266 5.330 15.781 1.00 91.75 189 THR A CA 1
ATOM 1533 C C . THR A 1 189 ? -17.482 4.922 17.243 1.00 91.75 189 THR A C 1
ATOM 1535 O O . THR A 1 189 ? -18.393 5.419 17.885 1.00 91.75 189 THR A O 1
ATOM 1538 N N . VAL A 1 190 ? -16.689 3.985 17.768 1.00 88.62 190 VAL A N 1
ATOM 1539 C CA . VAL A 1 190 ? -16.837 3.493 19.151 1.00 88.62 190 VAL A CA 1
ATOM 1540 C C . VAL A 1 190 ? -16.100 4.376 20.166 1.00 88.62 190 VAL A C 1
ATOM 1542 O O . VAL A 1 190 ? -16.445 4.367 21.346 1.00 88.62 190 VAL A O 1
ATOM 1545 N N . CYS A 1 191 ? -15.059 5.088 19.731 1.00 87.44 191 CYS A N 1
ATOM 1546 C CA . CYS A 1 191 ? -14.246 5.953 20.588 1.00 87.44 191 CYS A CA 1
ATOM 1547 C C . CYS A 1 191 ? -14.688 7.423 20.611 1.00 87.44 191 CYS A C 1
ATOM 1549 O O . CYS A 1 191 ? -14.139 8.179 21.413 1.00 87.44 191 CYS A O 1
ATOM 1551 N N . GLU A 1 192 ? -15.596 7.821 19.721 1.00 80.31 192 GLU A N 1
ATOM 1552 C CA . GLU A 1 192 ? -16.244 9.139 19.709 1.00 80.31 192 GLU A CA 1
ATOM 1553 C C . GLU A 1 192 ? -17.230 9.289 20.880 1.00 80.31 192 GLU A C 1
ATOM 1555 O O . GLU A 1 192 ? -17.215 10.376 21.505 1.00 80.31 192 GLU A O 1
#

Radius of gyration: 48.65 Å; chains: 1; bounding box: 80×28×148 Å